Protein AF-A0A2E3DBE5-F1 (afdb_monomer)

Solvent-accessible surface area (backbone atoms only — not comparable to full-atom values): 16840 Å² total; per-residue (Å²): 130,87,71,52,64,69,56,32,50,53,50,18,53,52,28,46,76,71,66,37,55,71,60,15,47,50,33,26,50,57,43,37,74,79,37,76,68,40,34,66,42,27,33,54,44,15,54,52,28,42,75,71,73,37,41,80,76,12,49,66,29,19,51,45,14,26,73,61,42,72,87,43,64,69,38,53,47,55,36,38,52,44,27,51,74,72,65,39,54,68,64,25,48,56,51,50,55,52,40,46,79,70,73,57,83,49,74,67,50,56,50,51,48,56,52,48,51,54,50,53,49,49,42,57,68,40,72,81,52,72,64,61,55,49,50,37,51,51,28,47,76,70,68,37,46,72,59,20,39,55,48,17,51,50,37,36,70,68,16,68,63,42,37,62,24,25,38,51,31,13,53,42,29,44,77,72,67,41,47,71,62,12,36,56,27,14,52,51,12,26,74,60,33,82,80,40,31,65,33,23,29,52,33,13,52,38,26,48,80,70,69,39,33,74,61,13,37,57,28,14,54,49,11,33,69,68,34,75,79,36,29,68,29,24,30,52,34,12,54,30,28,44,78,69,68,38,51,74,62,13,50,53,22,21,51,48,12,33,70,63,33,79,77,42,29,66,31,31,31,55,47,13,51,54,29,43,77,69,66,41,46,72,59,11,44,57,25,19,53,50,16,31,73,65,35,80,81,42,30,70,41,29,34,51,40,10,53,49,27,41,78,72,66,41,50,73,60,12,54,50,28,32,32,39,28,73,62,68,31,45,80,38,96,89,81,43,84,44,121

Mean predicted aligned error: 9.86 Å

pLDDT: mean 93.41, std 9.11, range [42.94, 98.88]

Secondary structure (DSSP, 8-state):
-PPPHHHHHHHHHHHHHTT-HHHHHHHHHHHHHH-TT-HHHHHHHHHHHHHTT-HHHHHHHHHHHHHH-TT-HHHHHHHHHHHHHTT-HHHHHHHHHHHHHTT---HHHHHHHHHHHHHHHHHHH----HHHHHHHHHHHHTT-HHHHHHHHHHHHHH-TT-HHHHHHHHHHHHHTT-HHHHHHHHHHHHHH-TT-HHHHHHHHHHHHTTT-HHHHHHHHHHHHHH-TT-HHHHHHHHHHHHHTT-HHHHHHHHHHHHHH-TT-HHHHHHHHHHHHHTT-HHHHHHHHHHHHHH-TT-HHHHHHHHHHHHHTT-HHHHHHHHHHHTTSSEEETTTEEE-

Foldseek 3Di:
DDDDLVRLLVVLVVCVVVVVLVSNLVSLVVSCVVPVLDQSSLQSNLLSCVVVVNLVVSQVSLVSNCVSPVPDLVSLLSNLVSCVVVVVLVVSVVSLVVCVVVVNDDPSSVVSVVVSVVVVVCQQPDDDDPVLLVVLVVCVVVVVLVVNLVSLVVCCVSHVLDLRSLQSNLVSCVVVVVLVSSLVSLVSSCVSPVLDLSSLQSNLVSCVVVVNLVSSLVSLVSSCVSPVLPLSSLLSNLVSCVSVVVNVSSLVSLVSSCVSPVLPLSSLQSNLVSCVVVVVLVSSLVSLVSSCVSPVQQLSSLQSNLVSCVVVVVNVSSVVSNCSSVVVWDQDPVPGIDD

Sequence (339 aa):
MELTIAQALHQGVAAHKEGKIQEAEHLYREILKSQPLHPDANHNLGVLAVAVNKVEAALPLLKTALKANPETEQFWVSYIDALIKEKQFEEAKQLLDQAKTKNLEGEKLNALESQLDSRIQTISSANPSQEQLNSLLEHYQSGRYDDAEKLAISLTHEFPQHQFGWKALGVVLGQTGRKSEALEANQKAVALSDGDAEAHNNLGFALQELGRFDEAEASLRNAVRLKPGYAEAHNNLGNALKELSRFDEAEASYEQAFAVKPDFAEARYNLGIMLGELSRFDEAEASLRHAIALKPGYAEAHSNLGAILLEKGQHREGLAEIQIGDGIISFDLKTGLST

Radius of gyration: 32.39 Å; Cα contacts (8 Å, |Δi|>4): 474; chains: 1; bounding box: 76×37×93 Å

Structure (mmCIF, N/CA/C/O backbone):
data_AF-A0A2E3DBE5-F1
#
_entry.id   AF-A0A2E3DBE5-F1
#
loop_
_atom_site.group_PDB
_atom_site.id
_atom_site.type_symbol
_atom_site.label_atom_id
_atom_site.label_alt_id
_atom_site.label_comp_id
_atom_site.label_asym_id
_atom_site.label_entity_id
_atom_site.label_seq_id
_atom_site.pdbx_PDB_ins_code
_atom_site.Cartn_x
_atom_site.Cartn_y
_atom_site.Cartn_z
_atom_site.occupancy
_atom_site.B_iso_or_equiv
_atom_site.auth_seq_id
_atom_site.auth_comp_id
_atom_site.auth_asym_id
_atom_site.auth_atom_id
_atom_site.pdbx_PDB_model_num
ATOM 1 N N . MET A 1 1 ? -34.875 -20.400 53.796 1.00 51.44 1 MET A N 1
ATOM 2 C CA . MET A 1 1 ? -35.854 -19.596 53.039 1.00 51.44 1 MET A CA 1
ATOM 3 C C . MET A 1 1 ? -35.125 -19.116 51.806 1.00 51.44 1 MET A C 1
ATOM 5 O O . MET A 1 1 ? -34.143 -18.406 51.971 1.00 51.44 1 MET A O 1
ATOM 9 N N . GLU A 1 2 ? -35.512 -19.582 50.621 1.00 70.25 2 GLU A N 1
ATOM 10 C CA . GLU A 1 2 ? -34.971 -19.027 49.378 1.00 70.25 2 GLU A CA 1
ATOM 11 C C . GLU A 1 2 ? -35.402 -17.561 49.286 1.00 70.25 2 GLU A C 1
ATOM 13 O O . GLU A 1 2 ? -36.580 -17.239 49.454 1.00 70.25 2 GLU A O 1
ATOM 18 N N . LEU A 1 3 ? -34.432 -16.664 49.112 1.00 76.94 3 LEU A N 1
ATOM 19 C CA . LEU A 1 3 ? -34.705 -15.255 48.861 1.00 76.94 3 LEU A CA 1
ATOM 20 C C . LEU A 1 3 ? -35.410 -15.137 47.510 1.00 76.94 3 LEU A C 1
ATOM 22 O O . LEU A 1 3 ? -34.993 -15.749 46.529 1.00 76.94 3 LEU A O 1
ATOM 26 N N . THR A 1 4 ? -36.457 -14.319 47.437 1.00 91.69 4 THR A N 1
ATOM 27 C CA . THR A 1 4 ? -37.021 -13.948 46.133 1.00 91.69 4 THR A CA 1
ATOM 28 C C . THR A 1 4 ? -35.991 -13.150 45.330 1.00 91.69 4 THR A C 1
ATOM 30 O O . THR A 1 4 ? -35.136 -12.476 45.905 1.00 91.69 4 THR A O 1
ATOM 33 N N . ILE A 1 5 ? -36.093 -13.159 43.999 1.00 91.38 5 ILE A N 1
ATOM 34 C CA . ILE A 1 5 ? -35.165 -12.427 43.117 1.00 91.38 5 ILE A CA 1
ATOM 35 C C . ILE A 1 5 ? -35.099 -10.935 43.474 1.00 91.38 5 ILE A C 1
ATOM 37 O O . ILE A 1 5 ? -34.013 -10.368 43.555 1.00 91.38 5 ILE A O 1
ATOM 41 N N . ALA A 1 6 ? -36.241 -10.311 43.778 1.00 91.00 6 ALA A N 1
ATOM 42 C CA . ALA A 1 6 ? -36.293 -8.911 44.199 1.00 91.00 6 ALA A CA 1
ATOM 43 C C . ALA A 1 6 ? -35.569 -8.665 45.538 1.00 91.00 6 ALA A C 1
ATOM 45 O O . ALA A 1 6 ? -34.861 -7.670 45.686 1.00 91.00 6 ALA A O 1
ATOM 46 N N . GLN A 1 7 ? -35.704 -9.581 46.506 1.00 92.44 7 GLN A N 1
ATOM 47 C CA . GLN A 1 7 ? -34.987 -9.496 47.783 1.00 92.44 7 GLN A CA 1
ATOM 48 C C . GLN A 1 7 ? -33.482 -9.706 47.599 1.00 92.44 7 GLN A C 1
ATOM 50 O O . GLN A 1 7 ? -32.699 -8.950 48.170 1.00 92.44 7 GLN A O 1
ATOM 55 N N . ALA A 1 8 ? -33.083 -10.686 46.783 1.00 93.56 8 ALA A N 1
ATOM 56 C CA . ALA A 1 8 ? -31.684 -10.940 46.455 1.00 93.56 8 ALA A CA 1
ATOM 57 C C . ALA A 1 8 ? -31.049 -9.732 45.750 1.00 93.56 8 ALA A C 1
ATOM 59 O O . ALA A 1 8 ? -29.938 -9.339 46.096 1.00 93.56 8 ALA A O 1
ATOM 60 N N . LEU A 1 9 ? -31.770 -9.087 44.824 1.00 94.50 9 LEU A N 1
ATOM 61 C CA . LEU A 1 9 ? -31.294 -7.888 44.133 1.00 94.50 9 LEU A CA 1
ATOM 62 C C . LEU A 1 9 ? -31.123 -6.719 45.105 1.00 94.50 9 LEU A C 1
ATOM 64 O O . LEU A 1 9 ? -30.079 -6.072 45.109 1.00 94.50 9 LEU A O 1
ATOM 68 N N . HIS A 1 10 ? -32.118 -6.472 45.960 1.00 95.81 10 HIS A N 1
ATOM 69 C CA . HIS A 1 10 ? -32.053 -5.412 46.964 1.00 95.81 10 HIS A CA 1
ATOM 70 C C . HIS A 1 10 ? -30.885 -5.621 47.943 1.00 95.81 10 HIS A C 1
ATOM 72 O O . HIS A 1 10 ? -30.138 -4.683 48.223 1.00 95.81 10 HIS A O 1
ATOM 78 N N . GLN A 1 11 ? -30.696 -6.849 48.436 1.00 95.31 11 GLN A N 1
ATOM 79 C CA . GLN A 1 11 ? -29.561 -7.200 49.295 1.00 95.31 11 GLN A CA 1
ATOM 80 C C . GLN A 1 11 ? -28.227 -7.070 48.557 1.00 95.31 11 GLN A C 1
ATOM 82 O O . GLN A 1 11 ? -27.285 -6.516 49.115 1.00 95.31 11 GLN A O 1
ATOM 87 N N . GLY A 1 12 ? -28.156 -7.497 47.293 1.00 95.31 12 GLY A N 1
ATOM 88 C CA . GLY A 1 12 ? -26.955 -7.368 46.469 1.00 95.31 12 GLY A CA 1
ATOM 89 C C . GLY A 1 12 ? -26.549 -5.909 46.281 1.00 95.31 12 GLY A C 1
ATOM 90 O O . GLY A 1 12 ? -25.382 -5.563 46.458 1.00 95.31 12 GLY A O 1
ATOM 91 N N . VAL A 1 13 ? -27.517 -5.028 46.009 1.00 94.75 13 VAL A N 1
ATOM 92 C CA . VAL A 1 13 ? -27.285 -3.580 45.887 1.00 94.75 13 VAL A CA 1
ATOM 93 C C . VAL A 1 13 ? -26.837 -2.970 47.216 1.00 94.75 13 VAL A C 1
ATOM 95 O O . VAL A 1 13 ? -25.938 -2.129 47.219 1.00 94.75 13 VAL A O 1
ATOM 98 N N . ALA A 1 14 ? -27.419 -3.387 48.345 1.00 95.56 14 ALA A N 1
ATOM 99 C CA . ALA A 1 14 ? -26.991 -2.935 49.670 1.00 95.56 14 ALA A CA 1
ATOM 100 C C . ALA A 1 14 ? -25.549 -3.374 49.979 1.00 95.56 14 ALA A C 1
ATOM 102 O O . ALA A 1 14 ? -24.707 -2.532 50.286 1.00 95.56 14 ALA A O 1
ATOM 103 N N . ALA A 1 15 ? -25.233 -4.658 49.785 1.00 94.94 15 ALA A N 1
ATOM 104 C CA . ALA A 1 15 ? -23.889 -5.203 49.951 1.00 94.94 15 ALA A CA 1
ATOM 105 C C . ALA A 1 15 ? -22.866 -4.494 49.045 1.00 94.94 15 ALA A C 1
ATOM 107 O O . ALA A 1 15 ? -21.768 -4.161 49.488 1.00 94.94 15 ALA A O 1
ATOM 108 N N . HIS A 1 16 ? -23.242 -4.186 47.799 1.00 93.00 16 HIS A N 1
ATOM 109 C CA . HIS A 1 16 ? -22.394 -3.448 46.862 1.00 93.00 16 HIS A CA 1
ATOM 110 C C . HIS A 1 16 ? -22.088 -2.033 47.378 1.00 93.00 16 HIS A C 1
ATOM 112 O O . HIS A 1 16 ? -20.927 -1.630 47.402 1.00 93.00 16 HIS A O 1
ATOM 118 N N . LYS A 1 17 ? -23.101 -1.301 47.861 1.00 91.94 17 LYS A N 1
ATOM 119 C CA . LYS A 1 17 ? -22.922 0.040 48.451 1.00 91.94 17 LYS A CA 1
ATOM 120 C C . LYS A 1 17 ? -22.070 0.024 49.721 1.00 91.94 17 LYS A C 1
ATOM 122 O O . LYS A 1 17 ? -21.346 0.979 49.975 1.00 91.94 17 LYS A O 1
ATOM 127 N N . GLU A 1 18 ? -22.139 -1.053 50.497 1.00 94.81 18 GLU A N 1
ATOM 128 C CA . GLU A 1 18 ? -21.336 -1.261 51.709 1.00 94.81 18 GLU A CA 1
ATOM 129 C C . GLU A 1 18 ? -19.899 -1.736 51.416 1.00 94.81 18 GLU A C 1
ATOM 131 O O . GLU A 1 18 ? -19.122 -1.951 52.344 1.00 94.81 18 GLU A O 1
ATOM 136 N N . GLY A 1 19 ? -19.527 -1.924 50.144 1.00 92.00 19 GLY A N 1
ATOM 137 C CA . GLY A 1 19 ? -18.204 -2.420 49.754 1.00 92.00 19 GLY A CA 1
ATOM 138 C C . GLY A 1 19 ? -18.003 -3.920 49.998 1.00 92.00 19 GLY A C 1
ATOM 139 O O . GLY A 1 19 ? -16.885 -4.424 49.889 1.00 92.00 19 GLY A O 1
ATOM 140 N N . LYS A 1 20 ? -19.072 -4.669 50.292 1.00 95.62 20 LYS A N 1
ATOM 141 C CA . LYS A 1 20 ? -19.051 -6.127 50.469 1.00 95.62 20 LYS A CA 1
ATOM 142 C C . LYS A 1 20 ? -19.098 -6.822 49.109 1.00 95.62 20 LYS A C 1
ATOM 144 O O . LYS A 1 20 ? -20.076 -7.468 48.737 1.00 95.62 20 LYS A O 1
ATOM 149 N N . ILE A 1 21 ? -18.013 -6.667 48.353 1.00 93.62 21 ILE A N 1
ATOM 150 C CA . ILE A 1 21 ? -17.910 -7.076 46.945 1.00 93.62 21 ILE A CA 1
ATOM 151 C C . ILE A 1 21 ? -18.240 -8.562 46.740 1.00 93.62 21 ILE A C 1
ATOM 153 O O . ILE A 1 21 ? -19.007 -8.899 45.844 1.00 93.62 21 ILE A O 1
ATOM 157 N N . GLN A 1 22 ? -17.715 -9.446 47.593 1.00 94.75 22 GLN A N 1
ATOM 158 C CA . GLN A 1 22 ? -17.929 -10.895 47.479 1.00 94.75 22 GLN A CA 1
ATOM 159 C C . GLN A 1 22 ? -19.391 -11.296 47.726 1.00 94.75 22 GLN A C 1
ATOM 161 O O . GLN A 1 22 ? -19.925 -12.160 47.032 1.00 94.75 22 GLN A O 1
ATOM 166 N N . GLU A 1 23 ? -20.046 -10.655 48.695 1.00 95.69 23 GLU A N 1
ATOM 167 C CA . GLU A 1 23 ? -21.455 -10.899 49.014 1.00 95.69 23 GLU A CA 1
ATOM 168 C C . GLU A 1 23 ? -22.361 -10.407 47.879 1.00 95.69 23 GLU A C 1
ATOM 170 O O . GLU A 1 23 ? -23.227 -11.145 47.409 1.00 95.69 23 GLU A O 1
ATOM 175 N N . ALA A 1 24 ? -22.108 -9.195 47.377 1.00 96.62 24 ALA A N 1
ATOM 176 C CA . ALA A 1 24 ? -22.831 -8.637 46.240 1.00 96.62 24 ALA A CA 1
ATOM 177 C C . ALA A 1 24 ? -22.669 -9.498 44.977 1.00 96.62 24 ALA A C 1
ATOM 179 O O . ALA A 1 24 ? -23.659 -9.830 44.325 1.00 96.62 24 ALA A O 1
ATOM 180 N N . GLU A 1 25 ? -21.437 -9.911 44.657 1.00 96.06 25 GLU A N 1
ATOM 181 C CA . GLU A 1 25 ? -21.149 -10.799 43.529 1.00 96.06 25 GLU A CA 1
ATOM 182 C C . GLU A 1 25 ? -21.928 -12.114 43.636 1.00 96.06 25 GLU A C 1
ATOM 184 O O . GLU A 1 25 ? -22.555 -12.536 42.661 1.00 96.06 25 GLU A O 1
ATOM 189 N N . HIS A 1 26 ? -21.916 -12.750 44.812 1.00 96.50 26 HIS A N 1
ATOM 190 C CA . HIS A 1 26 ? -22.646 -13.993 45.040 1.00 96.50 26 HIS A CA 1
ATOM 191 C C . HIS A 1 26 ? -24.147 -13.813 44.784 1.00 96.50 26 HIS A C 1
ATOM 193 O O . HIS A 1 26 ? -24.728 -14.571 44.008 1.00 96.50 26 HIS A O 1
ATOM 199 N N . LEU A 1 27 ? -24.753 -12.768 45.353 1.00 96.94 27 LEU A N 1
ATOM 200 C CA . LEU A 1 27 ? -26.181 -12.483 45.195 1.00 96.94 27 LEU A CA 1
ATOM 201 C C . LEU A 1 27 ? -26.566 -12.224 43.733 1.00 96.94 27 LEU A C 1
ATOM 203 O O . LEU A 1 27 ? -27.554 -12.782 43.253 1.00 96.94 27 LEU A O 1
ATOM 207 N N . TYR A 1 28 ? -25.773 -11.448 42.986 1.00 97.38 28 TYR A N 1
ATOM 208 C CA . TYR A 1 28 ? -26.035 -11.237 41.560 1.00 97.38 28 TYR A CA 1
ATOM 209 C C . TYR A 1 28 ? -25.896 -12.530 40.754 1.00 97.38 28 TYR A C 1
ATOM 211 O O . TYR A 1 28 ? -26.728 -12.801 39.890 1.00 97.38 28 TYR A O 1
ATOM 219 N N . ARG A 1 29 ? -24.897 -13.370 41.048 1.00 96.44 29 ARG A N 1
ATOM 220 C CA . ARG A 1 29 ? -24.733 -14.665 40.370 1.00 96.44 29 ARG A CA 1
ATOM 221 C C . ARG A 1 29 ? -25.890 -15.622 40.649 1.00 96.44 29 ARG A C 1
ATOM 223 O O . ARG A 1 29 ? -26.313 -16.304 39.721 1.00 96.44 29 ARG A O 1
ATOM 230 N N . GLU A 1 30 ? -26.427 -15.660 41.867 1.00 96.00 30 GLU A N 1
ATOM 231 C CA . GLU A 1 30 ? -27.614 -16.473 42.181 1.00 96.00 30 GLU A CA 1
ATOM 232 C C . GLU A 1 30 ? -28.849 -16.015 41.391 1.00 96.00 30 GLU A C 1
ATOM 234 O O . GLU A 1 30 ? -29.574 -16.845 40.836 1.00 96.00 30 GLU A O 1
ATOM 239 N N . ILE A 1 31 ? -29.047 -14.699 41.239 1.00 96.31 31 ILE A N 1
ATOM 240 C CA . ILE A 1 31 ? -30.105 -14.164 40.368 1.00 96.31 31 ILE A CA 1
ATOM 241 C C . ILE A 1 31 ? -29.893 -14.634 38.927 1.00 96.31 31 ILE A C 1
ATOM 243 O O . ILE A 1 31 ? -30.824 -15.148 38.311 1.00 96.31 31 ILE A O 1
ATOM 247 N N . LEU A 1 32 ? -28.670 -14.514 38.402 1.00 96.44 32 LEU A N 1
ATOM 248 C CA . LEU A 1 32 ? -28.353 -14.876 37.017 1.00 96.44 32 LEU A CA 1
ATOM 249 C C . LEU A 1 32 ? -28.428 -16.383 36.739 1.00 96.44 32 LEU A C 1
ATOM 251 O O . LEU A 1 32 ? -28.686 -16.766 35.601 1.00 96.44 32 LEU A O 1
ATOM 255 N N . LYS A 1 33 ? -28.277 -17.248 37.752 1.00 95.88 33 LYS A N 1
ATOM 256 C CA . LYS A 1 33 ? -28.566 -18.688 37.611 1.00 95.88 33 LYS A CA 1
ATOM 257 C C . LYS A 1 33 ? -30.039 -18.946 37.298 1.00 95.88 33 LYS A C 1
ATOM 259 O O . LYS A 1 33 ? -30.346 -19.841 36.519 1.00 95.88 33 LYS A O 1
ATOM 264 N N . SER A 1 34 ? -30.935 -18.166 37.902 1.00 94.12 34 SER A N 1
ATOM 265 C CA . SER A 1 34 ? -32.386 -18.309 37.720 1.00 94.12 34 SER A CA 1
ATOM 266 C C . SER A 1 34 ? -32.899 -17.518 36.514 1.00 94.12 34 SER A C 1
ATOM 268 O O . SER A 1 34 ? -33.798 -17.964 35.807 1.00 94.12 34 SER A O 1
ATOM 270 N N . GLN A 1 35 ? -32.330 -16.336 36.272 1.00 95.94 35 GLN A N 1
ATOM 271 C CA . GLN A 1 35 ? -32.695 -15.421 35.194 1.00 95.94 35 GLN A CA 1
ATOM 272 C C . GLN A 1 35 ? -31.433 -14.869 34.510 1.00 95.94 35 GLN A C 1
ATOM 274 O O . GLN A 1 35 ? -30.992 -13.761 34.824 1.00 95.94 35 GLN A O 1
ATOM 279 N N . PRO A 1 36 ? -30.859 -15.599 33.536 1.00 96.69 36 PRO A N 1
ATOM 280 C CA . PRO A 1 36 ? -29.608 -15.204 32.880 1.00 96.69 36 PRO A CA 1
ATOM 281 C C . PRO A 1 36 ? -29.652 -13.837 32.183 1.00 96.69 36 PRO A C 1
ATOM 283 O O . PRO A 1 36 ? -28.627 -13.173 32.059 1.00 96.69 36 PRO A O 1
ATOM 286 N N . LEU A 1 37 ? -30.836 -13.397 31.745 1.00 96.62 37 LEU A N 1
ATOM 287 C CA . LEU A 1 37 ? -31.050 -12.116 31.061 1.00 96.62 37 LEU A CA 1
ATOM 288 C C . LEU A 1 37 ? -31.532 -10.998 32.000 1.00 96.62 37 LEU A C 1
ATOM 290 O O . LEU A 1 37 ? -31.990 -9.965 31.520 1.00 96.62 37 LEU A O 1
ATOM 294 N N . HIS A 1 38 ? -31.464 -11.181 33.325 1.00 97.56 38 HIS A N 1
ATOM 295 C CA . HIS A 1 38 ? -31.927 -10.157 34.262 1.00 97.56 38 HIS A CA 1
ATOM 296 C C . HIS A 1 38 ? -31.105 -8.863 34.085 1.00 97.56 38 HIS A C 1
ATOM 298 O O . HIS A 1 38 ? -29.887 -8.900 34.294 1.00 97.56 38 HIS A O 1
ATOM 304 N N . PRO A 1 39 ? -31.733 -7.717 33.751 1.00 97.06 39 PRO A N 1
ATOM 305 C CA . PRO A 1 39 ? -31.021 -6.490 33.390 1.00 97.06 39 PRO A CA 1
ATOM 306 C C . PRO A 1 39 ? -30.142 -5.966 34.532 1.00 97.06 39 PRO A C 1
ATOM 308 O O . PRO A 1 39 ? -28.929 -5.849 34.372 1.00 97.06 39 PRO A O 1
ATOM 311 N N . ASP A 1 40 ? -30.722 -5.742 35.715 1.00 97.31 40 ASP A N 1
ATOM 312 C CA . ASP A 1 40 ? -29.994 -5.125 36.835 1.00 97.31 40 ASP A CA 1
ATOM 313 C C . ASP A 1 40 ? -28.898 -6.021 37.418 1.00 97.31 40 ASP A C 1
ATOM 315 O O . ASP A 1 40 ? -27.828 -5.533 37.768 1.00 97.31 40 ASP A O 1
ATOM 319 N N . ALA A 1 41 ? -29.127 -7.335 37.514 1.00 97.19 41 ALA A N 1
ATOM 320 C CA . ALA A 1 41 ? -28.114 -8.265 38.006 1.00 97.19 41 ALA A CA 1
ATOM 321 C C . ALA A 1 41 ? -26.913 -8.350 37.050 1.00 97.19 41 ALA A C 1
ATOM 323 O O . ALA A 1 41 ? -25.774 -8.314 37.513 1.00 97.19 41 ALA A O 1
ATOM 324 N N . ASN A 1 42 ? -27.147 -8.388 35.730 1.00 98.38 42 ASN A N 1
ATOM 325 C CA . ASN A 1 42 ? -26.074 -8.318 34.733 1.00 98.38 42 ASN A CA 1
ATOM 326 C C . ASN A 1 42 ? -25.328 -6.979 34.814 1.00 98.38 42 ASN A C 1
ATOM 328 O O . ASN A 1 42 ? -24.098 -6.961 34.837 1.00 98.38 42 ASN A O 1
ATOM 332 N N . HIS A 1 43 ? -26.058 -5.865 34.908 1.00 98.25 43 HIS A N 1
ATOM 333 C CA . HIS A 1 43 ? -25.460 -4.538 35.005 1.00 98.25 43 HIS A CA 1
ATOM 334 C C . HIS A 1 43 ? -24.597 -4.400 36.263 1.00 98.25 43 HIS A C 1
ATOM 336 O O . HIS A 1 43 ? -23.418 -4.069 36.170 1.00 98.25 43 HIS A O 1
ATOM 342 N N . ASN A 1 44 ? -25.159 -4.701 37.435 1.00 97.69 44 ASN A N 1
ATOM 343 C CA . ASN A 1 44 ? -24.475 -4.541 38.714 1.00 97.69 44 ASN A CA 1
ATOM 344 C C . ASN A 1 44 ? -23.270 -5.477 38.845 1.00 97.69 44 ASN A C 1
ATOM 346 O O . ASN A 1 44 ? -22.236 -5.056 39.362 1.00 97.69 44 ASN A O 1
ATOM 350 N N . LEU A 1 45 ? -23.373 -6.718 38.350 1.00 97.62 45 LEU A N 1
ATOM 351 C CA . LEU A 1 45 ? -22.240 -7.642 38.312 1.00 97.62 45 LEU A CA 1
ATOM 352 C C . LEU A 1 45 ? -21.148 -7.154 37.350 1.00 97.62 45 LEU A C 1
ATOM 354 O O . LEU A 1 45 ? -19.969 -7.243 37.682 1.00 97.62 45 LEU A O 1
ATOM 358 N N . GLY A 1 46 ? -21.529 -6.597 36.196 1.00 97.44 46 GLY A N 1
ATOM 359 C CA . GLY A 1 46 ? -20.602 -5.973 35.254 1.00 97.44 46 GLY A CA 1
ATOM 360 C C . GLY A 1 46 ? -19.872 -4.774 35.864 1.00 97.44 46 GLY A C 1
ATOM 361 O O . GLY A 1 46 ? -18.647 -4.723 35.840 1.00 97.44 46 GLY A O 1
ATOM 362 N N . VAL A 1 47 ? -20.596 -3.844 36.493 1.00 96.69 47 VAL A N 1
ATOM 363 C CA . VAL A 1 47 ? -20.008 -2.685 37.193 1.00 96.69 47 VAL A CA 1
ATOM 364 C C . VAL A 1 47 ? -19.055 -3.132 38.306 1.00 96.69 47 VAL A C 1
ATOM 366 O O . VAL A 1 47 ? -17.957 -2.591 38.434 1.00 96.69 47 VAL A O 1
ATOM 369 N N . LEU A 1 48 ? -19.439 -4.151 39.076 1.00 95.75 48 LEU A N 1
ATOM 370 C CA . LEU A 1 48 ? -18.604 -4.717 40.133 1.00 95.75 48 LEU A CA 1
ATOM 371 C C . LEU A 1 48 ? -17.329 -5.364 39.567 1.00 95.75 48 LEU A C 1
ATOM 373 O O . LEU A 1 48 ? -16.249 -5.157 40.116 1.00 95.75 48 LEU A O 1
ATOM 377 N N . ALA A 1 49 ? -17.424 -6.075 38.438 1.00 95.88 49 ALA A N 1
ATOM 378 C CA . ALA A 1 49 ? -16.272 -6.631 37.730 1.00 95.88 49 ALA A CA 1
ATOM 379 C C . ALA A 1 49 ? -15.308 -5.536 37.233 1.00 95.88 49 ALA A C 1
ATOM 381 O O . ALA A 1 49 ? -14.096 -5.664 37.417 1.00 95.88 49 ALA A O 1
ATOM 382 N N . VAL A 1 50 ? -15.826 -4.422 36.697 1.00 94.88 50 VAL A N 1
ATOM 383 C CA . VAL A 1 50 ? -15.007 -3.249 36.337 1.00 94.88 50 VAL A CA 1
ATOM 384 C C . VAL A 1 50 ? -14.298 -2.671 37.566 1.00 94.88 50 VAL A C 1
ATOM 386 O O . VAL A 1 50 ? -13.108 -2.370 37.493 1.00 94.88 50 VAL A O 1
ATOM 389 N N . ALA A 1 51 ? -14.992 -2.547 38.703 1.00 92.19 51 ALA A N 1
ATOM 390 C CA . ALA A 1 51 ? -14.427 -1.994 39.938 1.00 92.19 51 ALA A CA 1
ATOM 391 C C . ALA A 1 51 ? -13.257 -2.826 40.498 1.00 92.19 51 ALA A C 1
ATOM 393 O O . ALA A 1 51 ? -12.352 -2.270 41.117 1.00 92.19 51 ALA A O 1
ATOM 394 N N . VAL A 1 52 ? -13.239 -4.140 40.245 1.00 92.88 52 VAL A N 1
ATOM 395 C CA . VAL A 1 52 ? -12.132 -5.042 40.619 1.00 92.88 52 VAL A CA 1
ATOM 396 C C . VAL A 1 52 ? -11.137 -5.294 39.478 1.00 92.88 52 VAL A C 1
ATOM 398 O O . VAL A 1 52 ? -10.400 -6.279 39.509 1.00 92.88 52 VAL A O 1
ATOM 401 N N . ASN A 1 53 ? -11.109 -4.414 38.471 1.00 91.94 53 ASN A N 1
ATOM 402 C CA . ASN A 1 53 ? -10.200 -4.460 37.323 1.00 91.94 53 ASN A CA 1
ATOM 403 C C . ASN A 1 53 ? -10.304 -5.740 36.465 1.00 91.94 53 ASN A C 1
ATOM 405 O O . ASN A 1 53 ? -9.326 -6.182 35.869 1.00 91.94 53 ASN A O 1
ATOM 409 N N . LYS A 1 54 ? -11.495 -6.346 36.396 1.00 94.50 54 LYS A N 1
ATOM 410 C CA . LYS A 1 54 ? -11.825 -7.471 35.502 1.00 94.50 54 LYS A CA 1
ATOM 411 C C . LYS A 1 54 ? -12.709 -6.978 34.353 1.00 94.50 54 LYS A C 1
ATOM 413 O O . LYS A 1 54 ? -13.858 -7.403 34.226 1.00 94.50 54 LYS A O 1
ATOM 418 N N . VAL A 1 55 ? -12.202 -6.026 33.569 1.00 94.00 55 VAL A N 1
ATOM 419 C CA . VAL A 1 55 ? -13.017 -5.286 32.592 1.00 94.00 55 VAL A CA 1
ATOM 420 C C . VAL A 1 55 ? -13.431 -6.175 31.410 1.00 94.00 55 VAL A C 1
ATOM 422 O O . VAL A 1 55 ? -14.618 -6.210 31.096 1.00 94.00 55 VAL A O 1
ATOM 425 N N . GLU A 1 56 ? -12.538 -7.005 30.864 1.00 92.94 56 GLU A N 1
ATOM 426 C CA . GLU A 1 56 ? -12.872 -8.015 29.840 1.00 92.94 56 GLU A CA 1
ATOM 427 C C . GLU A 1 56 ? -14.066 -8.912 30.237 1.00 92.94 56 GLU A C 1
ATOM 429 O O . GLU A 1 56 ? -15.012 -9.096 29.469 1.00 92.94 56 GLU A O 1
ATOM 434 N N . ALA A 1 57 ? -14.088 -9.405 31.481 1.00 94.06 57 ALA A N 1
ATOM 435 C CA . ALA A 1 57 ? -15.186 -10.230 31.995 1.00 94.06 57 ALA A CA 1
ATOM 436 C C . ALA A 1 57 ? -16.495 -9.442 32.209 1.00 94.06 57 ALA A C 1
ATOM 438 O O . ALA A 1 57 ? -17.574 -10.039 32.266 1.00 94.06 57 ALA A O 1
ATOM 439 N N . ALA A 1 58 ? -16.419 -8.115 32.336 1.00 96.94 58 ALA A N 1
ATOM 440 C CA . ALA A 1 58 ? -17.573 -7.241 32.517 1.00 96.94 58 ALA A CA 1
ATOM 441 C C . ALA A 1 58 ? -18.319 -6.961 31.206 1.00 96.94 58 ALA A C 1
ATOM 443 O O . ALA A 1 58 ? -19.546 -6.840 31.220 1.00 96.94 58 ALA A O 1
ATOM 444 N N . LEU A 1 59 ?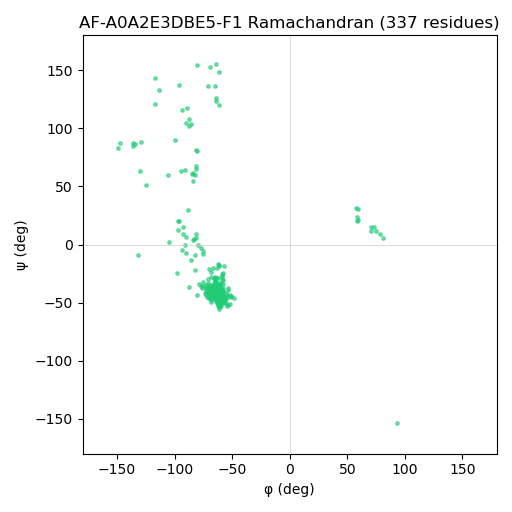 -17.607 -6.879 30.076 1.00 96.88 59 LEU A N 1
ATOM 445 C CA . LEU A 1 59 ? -18.176 -6.541 28.766 1.00 96.88 59 LEU A CA 1
ATOM 446 C C . LEU A 1 59 ? -19.399 -7.396 28.374 1.00 96.88 59 LEU A C 1
ATOM 448 O O . LEU A 1 59 ? -20.439 -6.810 28.057 1.00 96.88 59 LEU A O 1
ATOM 452 N N . PRO A 1 60 ? -19.369 -8.747 28.429 1.00 97.50 60 PRO A N 1
ATOM 453 C CA . PRO A 1 60 ? -20.536 -9.553 28.060 1.00 97.50 60 PRO A CA 1
ATOM 454 C C . PRO A 1 60 ? -21.732 -9.347 29.003 1.00 97.50 60 PRO A C 1
ATOM 456 O O . PRO A 1 60 ? -22.880 -9.397 28.552 1.00 97.50 60 PRO A O 1
ATOM 459 N N . LEU A 1 61 ? -21.489 -9.071 30.289 1.00 98.00 61 LEU A N 1
ATOM 460 C CA . LEU A 1 61 ? -22.540 -8.793 31.273 1.00 98.00 61 LEU A CA 1
ATOM 461 C C . LEU A 1 61 ? -23.218 -7.452 30.975 1.00 98.00 61 LEU A C 1
ATOM 463 O O . LEU A 1 61 ? -24.440 -7.381 30.856 1.00 98.00 61 LEU A O 1
ATOM 467 N N . LEU A 1 62 ? -22.425 -6.399 30.768 1.00 98.06 62 LEU A N 1
ATOM 468 C CA . LEU A 1 62 ? -22.922 -5.056 30.456 1.00 98.06 62 LEU A CA 1
ATOM 469 C C . LEU A 1 62 ? -23.674 -5.029 29.119 1.00 98.06 62 LEU A C 1
ATOM 471 O O . LEU A 1 62 ? -24.761 -4.456 29.035 1.00 98.06 62 LEU A O 1
ATOM 475 N N . LYS A 1 63 ? -23.167 -5.741 28.106 1.00 97.88 63 LYS A N 1
ATOM 476 C CA . LYS A 1 63 ? -23.851 -5.936 26.820 1.00 97.88 63 LYS A CA 1
ATOM 477 C C . LYS A 1 63 ? -25.199 -6.639 26.987 1.00 97.88 63 LYS A C 1
ATOM 479 O O . LYS A 1 63 ? -26.178 -6.250 26.351 1.00 97.88 63 LYS A O 1
ATOM 484 N N . THR A 1 64 ? -25.263 -7.667 27.835 1.00 97.94 64 THR A N 1
ATOM 485 C CA . THR A 1 64 ? -26.503 -8.408 28.120 1.00 97.94 64 THR A CA 1
ATOM 486 C C . THR A 1 64 ? -27.522 -7.525 28.835 1.00 97.94 64 THR A C 1
ATOM 488 O O . THR A 1 64 ? -28.681 -7.491 28.425 1.00 97.94 64 THR A O 1
ATOM 491 N N . ALA A 1 65 ? -27.091 -6.758 29.840 1.00 97.81 65 ALA A N 1
ATOM 492 C CA . ALA A 1 65 ? -27.949 -5.809 30.546 1.00 97.81 65 ALA A CA 1
ATOM 493 C C . ALA A 1 65 ? -28.542 -4.758 29.601 1.00 97.81 65 ALA A C 1
ATOM 495 O O . ALA A 1 65 ? -29.753 -4.534 29.607 1.00 97.81 65 ALA A O 1
ATOM 496 N N . LEU A 1 66 ? -27.700 -4.170 28.746 1.00 96.62 66 LEU A N 1
ATOM 497 C CA . LEU A 1 66 ? -28.129 -3.166 27.782 1.00 96.62 66 LEU A CA 1
ATOM 498 C C . LEU A 1 66 ? -29.141 -3.730 26.774 1.00 96.62 66 LEU A C 1
ATOM 500 O O . LEU A 1 66 ? -30.159 -3.098 26.504 1.00 96.62 66 LEU A O 1
ATOM 504 N N . LYS A 1 67 ? -28.898 -4.936 26.246 1.00 96.50 67 LYS A N 1
ATOM 505 C CA . LYS A 1 67 ? -29.847 -5.605 25.341 1.00 96.50 67 LYS A CA 1
ATOM 506 C C . LYS A 1 67 ? -31.184 -5.914 26.015 1.00 96.50 67 LYS A C 1
ATOM 508 O O . LYS A 1 67 ? -32.215 -5.841 25.354 1.00 96.50 67 LYS A O 1
ATOM 513 N N . ALA A 1 68 ? -31.165 -6.280 27.297 1.00 96.06 68 ALA A N 1
ATOM 514 C CA . ALA A 1 68 ? -32.370 -6.606 28.052 1.00 96.06 68 ALA A CA 1
ATOM 515 C C . ALA A 1 68 ? -33.228 -5.367 28.361 1.00 96.06 68 ALA A C 1
ATOM 517 O O . ALA A 1 68 ? -34.452 -5.478 28.399 1.00 96.06 68 ALA A O 1
ATOM 518 N N . ASN A 1 69 ? -32.611 -4.199 28.569 1.00 95.00 69 ASN A N 1
ATOM 519 C CA . ASN A 1 69 ? -33.331 -2.946 28.794 1.00 95.00 69 ASN A CA 1
ATOM 520 C C . ASN A 1 69 ? -32.569 -1.729 28.219 1.00 95.00 69 ASN A C 1
ATOM 522 O O . ASN A 1 69 ? -31.813 -1.073 28.942 1.00 95.00 69 ASN A O 1
ATOM 526 N N . PRO A 1 70 ? -32.780 -1.395 26.933 1.00 93.38 70 PRO A N 1
ATOM 527 C CA . PRO A 1 70 ? -32.058 -0.319 26.254 1.00 93.38 70 PRO A CA 1
ATOM 528 C C . PRO A 1 70 ? -32.528 1.089 26.641 1.00 93.38 70 PRO A C 1
ATOM 530 O O . PRO A 1 70 ? -31.889 2.062 26.251 1.00 93.38 70 PRO A O 1
ATOM 533 N N . GLU A 1 71 ? -33.618 1.216 27.397 1.00 90.81 71 GLU A N 1
ATOM 534 C CA . GLU A 1 71 ? -34.167 2.509 27.828 1.00 90.81 71 GLU A CA 1
ATOM 535 C C . GLU A 1 71 ? -33.447 3.060 29.073 1.00 90.81 71 GLU A C 1
ATOM 537 O O . GLU A 1 71 ? -33.650 4.204 29.472 1.00 90.81 71 GLU A O 1
ATOM 542 N N . THR A 1 72 ? -32.584 2.254 29.704 1.00 93.00 72 THR A N 1
ATOM 543 C CA . THR A 1 72 ? -31.836 2.661 30.900 1.00 93.00 72 THR A CA 1
ATOM 544 C C . THR A 1 72 ? -30.500 3.289 30.517 1.00 93.00 72 THR A C 1
ATOM 546 O O . THR A 1 72 ? -29.542 2.586 30.201 1.00 93.00 72 THR A O 1
ATOM 549 N N . GLU A 1 73 ? -30.401 4.617 30.610 1.00 92.31 73 GLU A N 1
ATOM 550 C CA . GLU A 1 73 ? -29.186 5.385 30.282 1.00 92.31 73 GLU A CA 1
ATOM 551 C C . GLU A 1 73 ? -27.927 4.852 30.989 1.00 92.31 73 GLU A C 1
ATOM 553 O O . GLU A 1 73 ? -26.876 4.675 30.373 1.00 92.31 73 GLU A O 1
ATOM 558 N N . GLN A 1 74 ? -28.035 4.515 32.278 1.00 94.38 74 GLN A N 1
ATOM 559 C CA . GLN A 1 74 ? -26.902 4.033 33.073 1.00 94.38 74 GLN A CA 1
ATOM 560 C C . GLN A 1 74 ? -26.273 2.751 32.492 1.00 94.38 74 GLN A C 1
ATOM 562 O O . GLN A 1 74 ? -25.081 2.517 32.691 1.00 94.38 74 GLN A O 1
ATOM 567 N N . PHE A 1 75 ? -27.030 1.938 31.742 1.00 96.44 75 PHE A N 1
ATOM 568 C CA . PHE A 1 75 ? -26.502 0.731 31.100 1.00 96.44 75 PHE A CA 1
ATOM 569 C C . PHE A 1 75 ? -25.603 1.073 29.912 1.00 96.44 75 PHE A C 1
ATOM 571 O O . PHE A 1 75 ? -24.545 0.460 29.765 1.00 96.44 75 PHE A O 1
ATOM 578 N N . TRP A 1 76 ? -25.973 2.091 29.128 1.00 96.38 76 TRP A N 1
ATOM 579 C CA . TRP A 1 76 ? -25.126 2.647 28.072 1.00 96.38 76 TRP A CA 1
ATOM 580 C C . TRP A 1 76 ? -23.836 3.209 28.658 1.00 96.38 76 TRP A C 1
ATOM 582 O O . TRP A 1 76 ? -22.754 2.806 28.243 1.00 96.38 76 TRP A O 1
ATOM 592 N N . VAL A 1 77 ? -23.952 4.063 29.683 1.00 96.19 77 VAL A N 1
ATOM 593 C CA . VAL A 1 77 ? -22.808 4.697 30.359 1.00 96.19 77 VAL A CA 1
ATOM 594 C C . VAL A 1 77 ? -21.802 3.652 30.838 1.00 96.19 77 VAL A C 1
ATOM 596 O O . VAL A 1 77 ? -20.619 3.749 30.527 1.00 96.19 77 VAL A O 1
ATOM 599 N N . SER A 1 78 ? -22.253 2.633 31.574 1.00 96.75 78 SER A N 1
ATOM 600 C CA . SER A 1 78 ? -21.342 1.622 32.117 1.00 96.75 78 SER A CA 1
ATOM 601 C C . SER A 1 78 ? -20.716 0.742 31.040 1.00 96.75 78 SER A C 1
ATOM 603 O O . SER A 1 78 ? -19.558 0.359 31.192 1.00 96.75 78 SER A O 1
ATOM 605 N N . TYR A 1 79 ? -21.439 0.426 29.960 1.00 97.62 79 TYR A N 1
ATOM 606 C CA . TYR A 1 79 ? -20.873 -0.369 28.872 1.00 97.62 79 TYR A CA 1
ATOM 607 C C . TYR A 1 79 ? -19.843 0.431 28.062 1.00 97.62 79 TYR A C 1
ATOM 609 O O . TYR A 1 79 ? -18.738 -0.059 27.844 1.00 97.62 79 TYR A O 1
ATOM 617 N N . ILE A 1 80 ? -20.153 1.681 27.703 1.00 96.31 80 ILE A N 1
ATOM 618 C CA . ILE A 1 80 ? -19.225 2.586 27.008 1.00 96.31 80 ILE A CA 1
ATOM 619 C C . ILE A 1 80 ? -17.964 2.825 27.854 1.00 96.31 80 ILE A C 1
ATOM 621 O O . ILE A 1 80 ? -16.855 2.694 27.340 1.00 96.31 80 ILE A O 1
ATOM 625 N N . ASP A 1 81 ? -18.100 3.106 29.156 1.00 95.69 81 ASP A N 1
ATOM 626 C CA . ASP A 1 81 ? -16.947 3.285 30.056 1.00 95.69 81 ASP A CA 1
ATOM 627 C C . ASP A 1 81 ? -16.053 2.032 30.109 1.00 95.69 81 ASP A C 1
ATOM 629 O O . ASP A 1 81 ? -14.825 2.134 30.059 1.00 95.69 81 ASP A O 1
ATOM 633 N N . ALA A 1 82 ? -16.651 0.836 30.148 1.00 96.31 82 ALA A N 1
ATOM 634 C CA . ALA A 1 82 ? -15.902 -0.419 30.112 1.00 96.31 82 ALA A CA 1
ATOM 635 C C . ALA A 1 82 ? -15.153 -0.616 28.779 1.00 96.31 82 ALA A C 1
ATOM 637 O O . ALA A 1 82 ? -13.976 -0.979 28.800 1.00 96.31 82 ALA A O 1
ATOM 638 N N . LEU A 1 83 ? -15.783 -0.311 27.638 1.00 95.62 83 LEU A N 1
ATOM 639 C CA . LEU A 1 83 ? -15.139 -0.360 26.317 1.00 95.62 83 LEU A CA 1
ATOM 640 C C . LEU A 1 83 ? -13.948 0.609 26.234 1.00 95.62 83 LEU A C 1
ATOM 642 O O . LEU A 1 83 ? -12.877 0.244 25.754 1.00 95.62 83 LEU A O 1
ATOM 646 N N . ILE A 1 84 ? -14.091 1.829 26.765 1.00 92.38 84 ILE A N 1
ATOM 647 C CA . ILE A 1 84 ? -13.008 2.825 26.808 1.00 92.38 84 ILE A CA 1
ATOM 648 C C . ILE A 1 84 ? -11.838 2.344 27.681 1.00 92.38 84 ILE A C 1
ATOM 650 O O . ILE A 1 84 ? -10.674 2.579 27.335 1.00 92.38 84 ILE A O 1
ATOM 654 N N . LYS A 1 85 ? -12.119 1.676 28.807 1.00 91.88 85 LYS A N 1
ATOM 655 C CA . LYS A 1 85 ? -11.093 1.089 29.690 1.00 91.88 85 LYS A CA 1
ATOM 656 C C . LYS A 1 85 ? -10.330 -0.055 29.021 1.00 91.88 85 LYS A C 1
ATOM 658 O O . LYS A 1 85 ? -9.113 -0.109 29.170 1.00 91.88 85 LYS A O 1
ATOM 663 N N . GLU A 1 86 ? -11.012 -0.877 28.227 1.00 92.25 86 GLU A N 1
ATOM 664 C CA . GLU A 1 86 ? -10.410 -1.928 27.384 1.00 92.25 86 GLU A CA 1
ATOM 665 C C . GLU A 1 86 ? -9.848 -1.399 26.053 1.00 92.25 86 GLU A C 1
ATOM 667 O O . GLU A 1 86 ? -9.440 -2.168 25.187 1.00 92.25 86 GLU A O 1
ATOM 672 N N . LYS A 1 87 ? -9.787 -0.070 25.874 1.00 89.25 87 LYS A N 1
ATOM 673 C CA . LYS A 1 87 ? -9.258 0.597 24.670 1.00 89.25 87 LYS A CA 1
ATOM 674 C C . LYS A 1 87 ? -9.996 0.230 23.371 1.00 89.25 87 LYS A C 1
ATOM 676 O O . LYS A 1 87 ? -9.470 0.438 22.281 1.00 89.25 87 LYS A O 1
ATOM 681 N N . GLN A 1 88 ? -11.233 -0.251 23.464 1.00 89.50 88 GLN A N 1
ATOM 682 C CA . GLN A 1 88 ? -12.104 -0.549 22.325 1.00 89.50 88 GLN A CA 1
ATOM 683 C C . GLN A 1 88 ? -12.831 0.725 21.857 1.00 89.50 88 GLN A C 1
ATOM 685 O O . GLN A 1 88 ? -14.054 0.835 21.933 1.00 89.50 88 GLN A O 1
ATOM 690 N N . PHE A 1 89 ? -12.064 1.729 21.415 1.00 89.12 89 PHE A N 1
ATOM 691 C CA . PHE A 1 89 ? -12.567 3.086 21.148 1.00 89.12 89 PHE A CA 1
ATOM 692 C C . PHE A 1 89 ? -13.579 3.162 19.997 1.00 89.12 89 PHE A C 1
ATOM 694 O O . PHE A 1 89 ? -14.554 3.901 20.103 1.00 89.12 89 PHE A O 1
ATOM 701 N N . GLU A 1 90 ? -13.393 2.381 18.931 1.00 85.06 90 GLU A N 1
ATOM 702 C CA . GLU A 1 90 ? -14.331 2.359 17.798 1.00 85.06 90 GLU A CA 1
ATOM 703 C C . GLU A 1 90 ? -15.687 1.753 18.184 1.00 85.06 90 GLU A C 1
ATOM 705 O O . GLU A 1 90 ? -16.733 2.321 17.871 1.00 85.06 90 GLU A O 1
ATOM 710 N N . GLU A 1 91 ? -15.695 0.641 18.931 1.00 91.00 91 GLU A N 1
ATOM 711 C CA . GLU A 1 91 ? -16.943 0.040 19.427 1.00 91.00 91 GLU A CA 1
ATOM 712 C C . GLU A 1 91 ? -17.632 0.975 20.433 1.00 91.00 91 GLU A C 1
ATOM 714 O O . GLU A 1 91 ? -18.850 1.156 20.375 1.00 91.00 91 GLU A O 1
ATOM 719 N N . ALA A 1 92 ? -16.859 1.644 21.300 1.00 94.19 92 ALA A N 1
ATOM 720 C 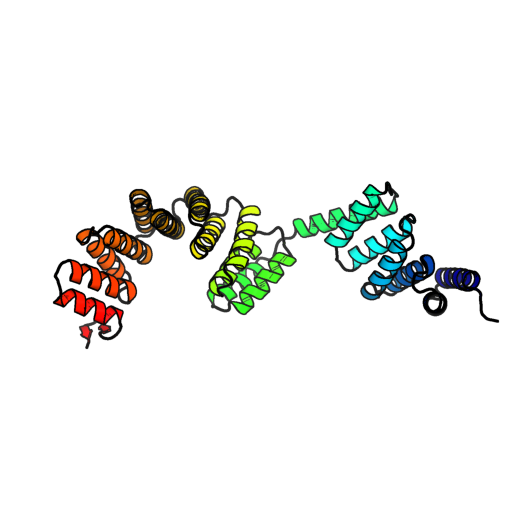CA . ALA A 1 92 ? -17.382 2.666 22.204 1.00 94.19 92 ALA A CA 1
ATOM 721 C C . ALA A 1 92 ? -18.046 3.824 21.441 1.00 94.19 92 ALA A C 1
ATOM 723 O O . ALA A 1 92 ? -19.132 4.256 21.827 1.00 94.19 92 ALA A O 1
ATOM 724 N N . LYS A 1 93 ? -17.435 4.290 20.342 1.00 91.38 93 LYS A N 1
ATOM 725 C CA . LYS A 1 93 ? -17.964 5.377 19.505 1.00 91.38 93 LYS A CA 1
ATOM 726 C C . LYS A 1 93 ? -19.279 4.991 18.839 1.00 91.38 93 LYS A C 1
ATOM 728 O O . LYS A 1 93 ? -20.265 5.708 18.971 1.00 91.38 93 LYS A O 1
ATOM 733 N N . GLN A 1 94 ? -19.323 3.816 18.213 1.00 91.81 94 GLN A N 1
ATOM 734 C CA . GLN A 1 94 ? -20.544 3.290 17.596 1.00 91.81 94 GLN A CA 1
ATOM 735 C C . GLN A 1 94 ? -21.690 3.163 18.604 1.00 91.81 94 GLN A C 1
ATOM 737 O O . GLN A 1 94 ? -22.847 3.437 18.281 1.00 91.81 94 GLN A O 1
ATOM 742 N N . LEU A 1 95 ? -21.381 2.727 19.826 1.00 94.38 95 LEU A N 1
ATOM 743 C CA . LEU A 1 95 ? -22.374 2.574 20.882 1.00 94.38 95 LEU A CA 1
ATOM 744 C C . LEU A 1 95 ? -22.880 3.933 21.392 1.00 94.38 95 LEU A C 1
ATOM 746 O O . LEU A 1 95 ? -24.063 4.073 21.702 1.00 94.38 95 LEU A O 1
ATOM 750 N N . LEU A 1 96 ? -22.011 4.941 21.438 1.00 92.88 96 LEU A N 1
ATOM 751 C CA . LEU A 1 96 ? -22.367 6.309 21.806 1.00 92.88 96 LEU A CA 1
ATOM 752 C C . LEU A 1 96 ? -23.272 6.958 20.747 1.00 92.88 96 LEU A C 1
ATOM 754 O O . LEU A 1 96 ? -24.304 7.534 21.094 1.00 92.88 96 LEU A O 1
ATOM 758 N N . ASP A 1 97 ? -22.965 6.769 19.462 1.00 91.06 97 ASP A N 1
ATOM 759 C CA . ASP A 1 97 ? -23.824 7.209 18.357 1.00 91.06 97 ASP A CA 1
ATOM 760 C C . ASP A 1 97 ? -25.214 6.556 18.439 1.00 91.06 97 ASP A C 1
ATOM 762 O O . ASP A 1 97 ? -26.238 7.227 18.300 1.00 91.06 97 ASP A O 1
ATOM 766 N N . GLN A 1 98 ? -25.278 5.258 18.759 1.00 93.06 98 GLN A N 1
ATOM 767 C CA . GLN A 1 98 ? -26.548 4.559 18.984 1.00 93.06 98 GLN A CA 1
ATOM 768 C C . GLN A 1 98 ? -27.340 5.141 20.163 1.00 93.06 98 GLN A C 1
ATOM 770 O O . GLN A 1 98 ? -28.551 5.336 20.032 1.00 93.06 98 GLN A O 1
ATOM 775 N N . ALA A 1 99 ? -26.688 5.455 21.288 1.00 91.38 99 ALA A N 1
ATOM 776 C CA . ALA A 1 99 ? -27.346 6.084 22.434 1.00 91.38 99 ALA A CA 1
ATOM 777 C C . ALA A 1 99 ? -27.991 7.428 22.044 1.00 91.38 99 ALA A C 1
ATOM 779 O O . ALA A 1 99 ? -29.147 7.688 22.388 1.00 91.38 99 ALA A O 1
ATOM 780 N N . LYS A 1 100 ? -27.296 8.235 21.232 1.00 88.12 100 LYS A N 1
ATOM 781 C CA . LYS A 1 100 ? -27.810 9.513 20.716 1.00 88.12 100 LYS A CA 1
ATOM 782 C C . LYS A 1 100 ? -29.015 9.353 19.802 1.00 88.12 100 LYS A C 1
ATOM 784 O O . LYS A 1 100 ? -29.974 10.104 19.932 1.00 88.12 100 LYS A O 1
ATOM 789 N N . THR A 1 101 ? -29.034 8.340 18.929 1.00 89.75 101 THR A N 1
ATOM 790 C CA . THR A 1 101 ? -30.224 8.079 18.089 1.00 89.75 101 THR A CA 1
ATOM 791 C C . THR A 1 101 ? -31.482 7.746 18.901 1.00 89.75 101 THR A C 1
ATOM 793 O O . THR A 1 101 ? -32.595 7.860 18.390 1.00 89.75 101 THR A O 1
ATOM 796 N N . LYS A 1 102 ? -31.319 7.358 20.173 1.00 88.00 102 LYS A N 1
ATOM 797 C CA . LYS A 1 102 ? -32.404 7.118 21.132 1.00 88.00 102 LYS A CA 1
ATOM 798 C C . LYS A 1 102 ? -32.749 8.344 21.988 1.00 88.00 102 LYS A C 1
ATOM 800 O O . LYS A 1 102 ? -33.539 8.210 22.916 1.00 88.00 102 LYS A O 1
ATOM 805 N N . ASN A 1 103 ? -32.196 9.519 21.677 1.00 85.25 103 ASN A N 1
ATOM 806 C CA . ASN A 1 103 ? -32.345 10.761 22.444 1.00 85.25 103 ASN A CA 1
ATOM 807 C C . ASN A 1 103 ? -31.882 10.640 23.912 1.00 85.25 103 ASN A C 1
ATOM 809 O O . ASN A 1 103 ? -32.440 11.286 24.799 1.00 85.25 103 ASN A O 1
ATOM 813 N N . LEU A 1 104 ? -30.881 9.795 24.185 1.00 83.50 104 LEU A N 1
ATOM 814 C CA . LEU A 1 104 ? -30.242 9.708 25.500 1.00 83.50 104 LEU A CA 1
ATOM 815 C C . LEU A 1 104 ? -29.101 10.735 25.567 1.00 83.50 104 LEU A C 1
ATOM 817 O O . LEU A 1 104 ? -28.029 10.503 25.015 1.00 83.50 104 LEU A O 1
ATOM 821 N N . GLU A 1 105 ? -29.332 11.867 26.237 1.00 74.56 105 GLU A N 1
ATOM 822 C CA . GLU A 1 105 ? -28.391 13.004 26.313 1.00 74.56 105 GLU A CA 1
ATOM 823 C C . GLU A 1 105 ? -28.064 13.399 27.767 1.00 74.56 105 GLU A C 1
ATOM 825 O O . GLU A 1 105 ? -28.198 14.552 28.177 1.00 74.56 105 GLU A O 1
ATOM 830 N N . GLY A 1 106 ? -27.664 12.430 28.592 1.00 85.50 106 GLY A N 1
ATOM 831 C CA . GLY A 1 106 ? -27.285 12.695 29.983 1.00 85.50 106 GLY A CA 1
ATOM 832 C C . GLY A 1 106 ? -25.857 13.230 30.146 1.00 85.50 106 GLY A C 1
ATOM 833 O O . GLY A 1 106 ? -24.961 12.942 29.350 1.00 85.50 106 GLY A O 1
ATOM 834 N N . GLU A 1 107 ? -25.607 13.970 31.235 1.00 89.62 107 GLU A N 1
ATOM 835 C CA . GLU A 1 107 ? -24.294 14.575 31.536 1.00 89.62 107 GLU A CA 1
ATOM 836 C C . GLU A 1 107 ? -23.140 13.559 31.512 1.00 89.62 107 GLU A C 1
ATOM 838 O O . GLU A 1 107 ? -22.043 13.867 31.044 1.00 89.62 107 GLU A O 1
ATOM 843 N N . LYS A 1 108 ? -23.381 12.328 31.983 1.00 90.94 108 LYS A N 1
ATOM 844 C CA . LYS A 1 108 ? -22.367 11.263 31.995 1.00 90.94 108 LYS A CA 1
ATOM 845 C C . LYS A 1 108 ? -22.022 10.770 30.591 1.00 90.94 108 LYS A C 1
ATOM 847 O O . LYS A 1 108 ? -20.853 10.500 30.333 1.00 90.94 108 LYS A O 1
ATOM 852 N N . LEU A 1 109 ? -23.009 10.650 29.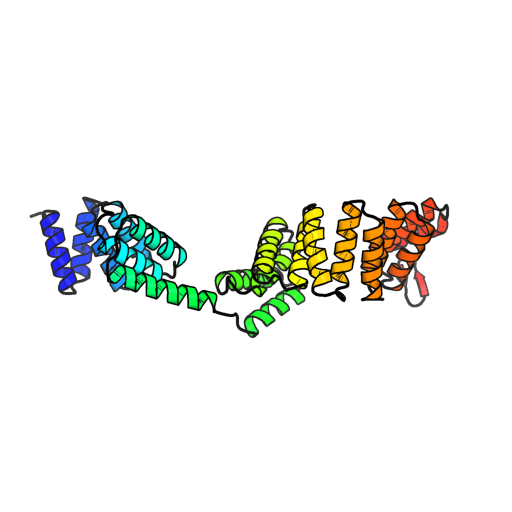699 1.00 90.81 109 LEU A N 1
ATOM 853 C CA . LEU A 1 109 ? -22.772 10.270 28.303 1.00 90.81 109 LEU A CA 1
ATOM 854 C C . LEU A 1 109 ? -21.969 11.354 27.579 1.00 90.81 109 LEU A C 1
ATOM 856 O O . LEU A 1 109 ? -20.982 11.031 26.926 1.00 90.81 109 LEU A O 1
ATOM 860 N N . ASN A 1 110 ? -22.307 12.628 27.791 1.00 90.62 110 ASN A N 1
ATOM 861 C CA . ASN A 1 110 ? -21.573 13.759 27.209 1.00 90.62 110 ASN A CA 1
ATOM 862 C C . ASN A 1 110 ? -20.118 13.835 27.719 1.00 90.62 110 ASN A C 1
ATOM 864 O O . ASN A 1 110 ? -19.195 14.158 26.966 1.00 90.62 110 ASN A O 1
ATOM 868 N N . ALA A 1 111 ? -19.884 13.504 28.995 1.00 92.25 111 ALA A N 1
ATOM 869 C CA . ALA A 1 111 ? -18.535 13.414 29.553 1.00 92.25 111 ALA A CA 1
ATOM 870 C C . ALA A 1 111 ? -17.730 12.256 28.936 1.00 92.25 111 ALA A C 1
ATOM 872 O O . ALA A 1 111 ? -16.557 12.438 28.603 1.00 92.25 111 ALA A O 1
ATOM 873 N N . LEU A 1 112 ? -18.358 11.087 28.748 1.00 92.19 112 LEU A N 1
ATOM 874 C CA . LEU A 1 112 ? -17.735 9.943 28.074 1.00 92.19 112 LEU A CA 1
ATOM 875 C C . LEU A 1 112 ? -17.425 10.246 26.608 1.00 92.19 112 LEU A C 1
ATOM 877 O O . LEU A 1 112 ? -16.365 9.853 26.135 1.00 92.19 112 LEU A O 1
ATOM 881 N N . GLU A 1 113 ? -18.297 10.979 25.917 1.00 91.75 113 GLU A N 1
ATOM 882 C CA . GLU A 1 113 ? -18.042 11.462 24.561 1.00 91.75 113 GLU A CA 1
ATOM 883 C C . GLU A 1 113 ? -16.805 12.358 24.518 1.00 91.75 113 GLU A C 1
ATOM 885 O O . GLU A 1 113 ? -15.861 12.063 23.794 1.00 91.75 113 GLU A O 1
ATOM 890 N N . SER A 1 114 ? -16.749 13.385 25.368 1.00 90.19 114 SER A N 1
ATOM 891 C CA . SER A 1 114 ? -15.595 14.294 25.432 1.00 90.19 114 SER A CA 1
ATOM 892 C C . SER A 1 114 ? -14.290 13.543 25.756 1.00 90.19 114 SER A C 1
ATOM 894 O O . SER A 1 114 ? -13.218 13.827 25.210 1.00 90.19 114 SER A O 1
ATOM 896 N N . GLN A 1 115 ? -14.363 12.541 26.640 1.00 91.38 115 GLN A N 1
ATOM 897 C CA . GLN A 1 115 ? -13.234 11.667 26.951 1.00 91.38 115 GLN A CA 1
ATOM 898 C C . GLN A 1 115 ? -12.832 10.801 25.750 1.00 91.38 115 GLN A C 1
ATOM 900 O O . GLN A 1 115 ? -11.641 10.611 25.502 1.00 91.38 115 GLN A O 1
ATOM 905 N N . LEU A 1 116 ? -13.799 10.251 25.023 1.00 89.38 116 LEU A N 1
ATOM 906 C CA . LEU A 1 116 ? -13.555 9.419 23.855 1.00 89.38 116 LEU A CA 1
ATOM 907 C C . LEU A 1 116 ? -12.945 10.244 22.718 1.00 89.38 116 LEU A C 1
ATOM 909 O O . LEU A 1 116 ? -11.917 9.843 22.178 1.00 89.38 116 LEU A O 1
ATOM 913 N N . ASP A 1 117 ? -13.497 11.422 22.433 1.00 87.00 117 ASP A N 1
ATOM 914 C CA . ASP A 1 117 ? -12.997 12.345 21.416 1.00 87.00 117 ASP A CA 1
ATOM 915 C C . ASP A 1 117 ? -11.567 12.788 21.711 1.00 87.00 117 ASP A C 1
ATOM 917 O O . ASP A 1 117 ? -10.708 12.707 20.837 1.00 87.00 117 ASP A O 1
ATOM 921 N N . SER A 1 118 ? -11.261 13.171 22.956 1.00 84.94 118 SER A N 1
AT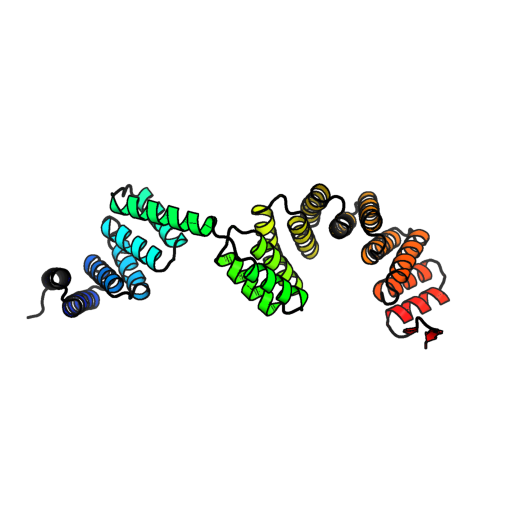OM 922 C CA . SER A 1 118 ? -9.889 13.541 23.333 1.00 84.94 118 SER A CA 1
ATOM 923 C C . SER A 1 118 ? -8.902 12.377 23.186 1.00 84.94 118 SER A C 1
ATOM 925 O O . SER A 1 118 ? -7.766 12.581 22.749 1.00 84.94 118 SER A O 1
ATOM 927 N N . ARG A 1 119 ? -9.315 11.137 23.486 1.00 84.25 119 ARG A N 1
ATOM 928 C CA . ARG A 1 119 ? -8.482 9.938 23.284 1.00 84.25 119 ARG A CA 1
ATOM 929 C C . ARG A 1 119 ? -8.285 9.611 21.810 1.00 84.25 119 ARG A C 1
ATOM 931 O O . ARG A 1 119 ? -7.150 9.380 21.403 1.00 84.25 119 ARG A O 1
ATOM 938 N N . ILE A 1 120 ? -9.353 9.631 21.017 1.00 79.31 120 ILE A N 1
ATOM 939 C CA . ILE A 1 120 ? -9.294 9.414 19.567 1.00 79.31 120 ILE A CA 1
ATOM 940 C C . ILE A 1 120 ? -8.430 10.492 18.915 1.00 79.31 120 ILE A C 1
ATOM 942 O O . ILE A 1 120 ? -7.598 10.171 18.070 1.00 79.31 120 ILE A O 1
ATOM 946 N N . GLN A 1 121 ? -8.559 11.750 19.338 1.00 78.00 121 GLN A N 1
ATOM 947 C CA . GLN A 1 121 ? -7.727 12.849 18.862 1.00 78.00 121 GLN A CA 1
ATOM 948 C C . GLN A 1 121 ? -6.260 12.643 19.245 1.00 78.00 121 GLN A C 1
ATOM 950 O O . GLN A 1 121 ? -5.389 12.805 18.396 1.00 78.00 121 GLN A O 1
ATOM 955 N N . THR A 1 122 ? -5.982 12.217 20.482 1.00 75.38 122 THR A N 1
ATOM 956 C CA . THR A 1 122 ? -4.615 11.914 20.934 1.00 75.38 122 THR A CA 1
ATOM 957 C C . THR A 1 122 ? -3.988 10.808 20.085 1.00 75.38 122 THR A C 1
ATOM 959 O O . THR A 1 122 ? -2.881 10.991 19.591 1.00 75.38 122 THR A O 1
ATOM 962 N N . ILE A 1 123 ? -4.708 9.706 19.846 1.00 71.38 123 ILE A N 1
ATOM 963 C CA . ILE A 1 123 ? -4.258 8.592 18.990 1.00 71.38 123 ILE A CA 1
ATOM 964 C C . ILE A 1 123 ? -4.074 9.053 17.542 1.00 71.38 123 ILE A C 1
ATOM 966 O O . ILE A 1 123 ? -3.076 8.733 16.910 1.00 71.38 123 ILE A O 1
ATOM 970 N N . SER A 1 124 ? -5.004 9.855 17.028 1.00 69.56 124 SER A N 1
ATOM 971 C CA . SER A 1 124 ? -4.931 10.391 15.664 1.00 69.56 124 SER A CA 1
ATOM 972 C C . SER A 1 124 ? -3.759 11.358 15.480 1.00 69.56 124 SER A C 1
ATOM 974 O O . SER A 1 124 ? -3.236 11.471 14.379 1.00 69.56 124 SER A O 1
ATOM 976 N N . SER A 1 125 ? -3.344 12.048 16.548 1.00 70.00 125 SER A N 1
ATOM 977 C CA . SER A 1 125 ? -2.180 12.945 16.564 1.00 70.00 125 SER A CA 1
ATOM 978 C C . SER A 1 125 ? -0.868 12.260 16.956 1.00 70.00 125 SER A C 1
ATOM 980 O O . SER A 1 125 ? 0.188 12.894 16.918 1.00 70.00 125 SER A O 1
ATOM 982 N N . ALA A 1 126 ? -0.925 10.995 17.379 1.00 79.62 126 ALA A N 1
ATOM 983 C CA . ALA A 1 126 ? 0.252 10.252 17.782 1.00 79.62 126 ALA A CA 1
ATOM 984 C C . ALA A 1 126 ? 1.100 9.939 16.548 1.00 79.62 126 ALA A C 1
ATOM 986 O O . ALA A 1 126 ? 0.587 9.520 15.511 1.00 79.62 126 ALA A O 1
ATOM 987 N N . ASN A 1 127 ? 2.410 10.122 16.685 1.00 87.50 127 ASN A N 1
ATOM 988 C CA . ASN A 1 127 ? 3.373 9.797 15.647 1.00 87.50 127 ASN A CA 1
ATOM 989 C C . ASN A 1 127 ? 4.318 8.702 16.149 1.00 87.50 127 ASN A C 1
ATOM 991 O O . ASN A 1 127 ? 4.703 8.731 17.324 1.00 87.50 127 ASN A O 1
ATOM 995 N N . PRO A 1 128 ? 4.723 7.773 15.273 1.00 91.06 128 PRO A N 1
ATOM 996 C CA . PRO A 1 128 ? 5.752 6.801 15.595 1.00 91.06 128 PRO A CA 1
ATOM 997 C C . PRO A 1 128 ? 7.077 7.485 15.919 1.00 91.06 128 PRO A C 1
ATOM 999 O O . PRO A 1 128 ? 7.414 8.539 15.371 1.00 91.06 128 PRO A O 1
ATOM 1002 N N . SER A 1 129 ? 7.854 6.865 16.804 1.00 92.50 129 SER A N 1
ATOM 1003 C CA . SER A 1 129 ? 9.200 7.340 17.104 1.00 92.50 129 SER A CA 1
ATOM 1004 C C . SER A 1 129 ? 10.125 7.122 15.904 1.00 92.50 129 SER A C 1
ATOM 1006 O O . SER A 1 129 ? 9.958 6.184 15.122 1.00 92.50 129 SER A O 1
ATOM 1008 N N . GLN A 1 130 ? 11.163 7.953 15.782 1.00 92.19 130 GLN A N 1
ATOM 1009 C CA . GLN A 1 130 ? 12.163 7.783 14.724 1.00 92.19 130 GLN A CA 1
ATOM 1010 C C . GLN A 1 130 ? 12.850 6.409 14.791 1.00 92.19 130 GLN A C 1
ATOM 1012 O O . GLN A 1 130 ? 13.228 5.856 13.764 1.00 92.19 130 GLN A O 1
ATOM 1017 N N . GLU A 1 131 ? 12.986 5.838 15.987 1.00 94.00 131 GLU A N 1
ATOM 1018 C CA . GLU A 1 131 ? 13.547 4.503 16.192 1.00 94.00 131 GLU A CA 1
ATOM 1019 C C . GLU A 1 131 ? 12.653 3.408 15.595 1.00 94.00 131 GLU A C 1
ATOM 1021 O O . GLU A 1 131 ? 13.157 2.533 14.894 1.00 94.00 131 GLU A O 1
ATOM 1026 N N . GLN A 1 132 ? 11.329 3.492 15.784 1.00 93.06 132 GLN A N 1
ATOM 1027 C CA . GLN A 1 132 ? 10.381 2.557 15.166 1.00 93.06 132 GLN A CA 1
ATOM 1028 C C . GLN A 1 132 ? 10.441 2.637 13.634 1.00 93.06 132 GLN A C 1
ATOM 1030 O O . GLN A 1 132 ? 10.461 1.608 12.958 1.00 93.06 132 GLN A O 1
ATOM 1035 N N . LEU A 1 133 ? 10.519 3.855 13.086 1.00 95.25 133 LEU A N 1
ATOM 1036 C CA . LEU A 1 133 ? 10.642 4.076 11.642 1.00 95.25 133 LEU A CA 1
ATOM 1037 C C . LEU A 1 133 ? 11.951 3.498 11.087 1.00 95.25 133 LEU A C 1
ATOM 1039 O O . LEU A 1 133 ? 11.941 2.801 10.074 1.00 95.25 133 LEU A O 1
ATOM 1043 N N . ASN A 1 134 ? 13.072 3.755 11.763 1.00 95.81 134 ASN A N 1
ATOM 1044 C CA . ASN A 1 134 ? 14.388 3.278 11.343 1.00 95.81 134 ASN A CA 1
ATOM 1045 C C . ASN A 1 134 ? 14.493 1.750 11.416 1.00 95.81 134 ASN A C 1
ATOM 1047 O O . ASN A 1 134 ? 15.016 1.136 10.490 1.00 95.81 134 ASN A O 1
ATOM 1051 N N . SER A 1 135 ? 13.963 1.141 12.479 1.00 96.25 135 SER A N 1
ATOM 1052 C CA . SER A 1 135 ? 13.940 -0.315 12.639 1.00 96.25 135 SER A CA 1
ATOM 1053 C C . SER A 1 135 ? 13.169 -0.989 11.501 1.00 96.25 135 SER A C 1
ATOM 1055 O O . SER A 1 135 ? 13.662 -1.934 10.883 1.00 96.25 135 SER A O 1
ATOM 1057 N N . LEU A 1 136 ? 12.003 -0.444 11.132 1.00 96.38 136 LEU A N 1
ATOM 1058 C CA . LEU A 1 136 ? 11.219 -0.952 10.006 1.00 96.38 136 LEU A CA 1
ATOM 1059 C C . LEU A 1 136 ? 12.004 -0.916 8.690 1.00 96.38 136 LEU A C 1
ATOM 1061 O O . LEU A 1 136 ? 12.012 -1.901 7.949 1.00 96.38 136 LEU A O 1
ATOM 1065 N N . LEU A 1 137 ? 12.683 0.202 8.414 1.00 95.12 137 LEU A N 1
ATOM 1066 C CA . LEU A 1 137 ? 13.526 0.334 7.225 1.00 95.12 137 LEU A CA 1
ATOM 1067 C C . LEU A 1 137 ? 14.672 -0.671 7.232 1.00 95.12 137 LEU A C 1
ATOM 1069 O O . LEU A 1 137 ? 14.943 -1.275 6.200 1.00 95.12 137 LEU A O 1
ATOM 1073 N N . GLU A 1 138 ? 15.321 -0.880 8.375 1.00 97.00 138 GLU A N 1
ATOM 1074 C CA . GLU A 1 138 ? 16.431 -1.823 8.493 1.00 97.00 138 GLU A CA 1
ATOM 1075 C C . GLU A 1 138 ? 15.983 -3.266 8.221 1.00 97.00 138 GLU A C 1
ATOM 1077 O O . GLU A 1 138 ? 16.636 -3.981 7.454 1.00 97.00 138 GLU A O 1
ATOM 1082 N N . HIS A 1 139 ? 14.856 -3.692 8.805 1.00 96.25 139 HIS A N 1
ATOM 1083 C CA . HIS A 1 139 ? 14.279 -5.011 8.543 1.00 96.25 139 HIS A CA 1
ATOM 1084 C C . HIS A 1 139 ? 13.983 -5.196 7.052 1.00 96.25 139 HIS A C 1
ATOM 1086 O O . HIS A 1 139 ? 14.394 -6.201 6.469 1.00 96.25 139 HIS A O 1
ATOM 1092 N N . TYR A 1 140 ? 13.349 -4.203 6.422 1.00 94.25 140 TYR A N 1
ATOM 1093 C CA . TYR A 1 140 ? 13.044 -4.236 4.994 1.00 94.25 140 TYR A CA 1
ATOM 1094 C C . TYR A 1 140 ? 14.311 -4.296 4.124 1.00 94.25 140 TYR A C 1
ATOM 1096 O O . TYR A 1 140 ? 14.440 -5.176 3.275 1.00 94.25 140 TYR A O 1
ATOM 1104 N N . GLN A 1 141 ? 15.276 -3.404 4.363 1.00 94.50 141 GLN A N 1
ATOM 1105 C CA . GLN A 1 141 ? 16.529 -3.324 3.601 1.00 94.50 141 GLN A CA 1
ATOM 1106 C C . GLN A 1 141 ? 17.397 -4.577 3.752 1.00 94.50 141 GLN A C 1
ATOM 1108 O O . GLN A 1 141 ? 18.129 -4.936 2.834 1.00 94.50 141 GLN A O 1
ATOM 1113 N N . SER A 1 142 ? 17.296 -5.261 4.892 1.00 95.75 142 SER A N 1
ATOM 1114 C CA . SER A 1 142 ? 18.001 -6.519 5.153 1.00 95.75 142 SER A CA 1
ATOM 1115 C C . SER A 1 142 ? 17.269 -7.754 4.606 1.00 95.75 142 SER A C 1
ATOM 1117 O O . SER A 1 142 ? 17.698 -8.873 4.878 1.00 95.75 142 SER A O 1
ATOM 1119 N N . GLY A 1 143 ? 16.141 -7.582 3.905 1.00 94.50 143 GLY A N 1
ATOM 1120 C CA . GLY A 1 143 ? 15.318 -8.682 3.389 1.00 94.50 143 GLY A CA 1
ATOM 1121 C C . GLY A 1 143 ? 14.565 -9.472 4.465 1.00 94.50 143 GLY A C 1
ATOM 1122 O O . GLY A 1 143 ? 14.018 -10.535 4.179 1.00 94.50 143 GLY A O 1
ATOM 1123 N N . ARG A 1 144 ? 14.511 -8.977 5.710 1.00 96.56 144 ARG A N 1
ATOM 1124 C CA . ARG A 1 144 ? 13.751 -9.588 6.814 1.00 96.56 144 ARG A CA 1
ATOM 1125 C C . ARG A 1 144 ? 12.277 -9.186 6.711 1.00 96.56 144 ARG A C 1
ATOM 1127 O O . ARG A 1 144 ? 11.763 -8.457 7.561 1.00 96.56 144 ARG A O 1
ATOM 1134 N N . TYR A 1 145 ? 11.612 -9.631 5.646 1.00 95.19 145 TYR A N 1
ATOM 1135 C CA . TYR A 1 145 ? 10.246 -9.211 5.321 1.00 95.19 145 TYR A CA 1
ATOM 1136 C C . TYR A 1 145 ? 9.223 -9.593 6.396 1.00 95.19 145 TYR A C 1
ATOM 1138 O O . TYR A 1 145 ? 8.355 -8.782 6.690 1.00 95.19 145 TYR A O 1
ATOM 1146 N N . ASP A 1 146 ? 9.377 -10.741 7.062 1.00 94.94 146 ASP A N 1
ATOM 1147 C CA . ASP A 1 146 ? 8.479 -11.153 8.153 1.00 94.94 146 ASP A CA 1
ATOM 1148 C C . ASP A 1 146 ? 8.514 -10.187 9.349 1.00 94.94 146 ASP A C 1
ATOM 1150 O O . ASP A 1 146 ? 7.484 -9.882 9.953 1.00 94.94 146 ASP A O 1
ATOM 1154 N N . ASP A 1 147 ? 9.704 -9.701 9.714 1.00 95.88 147 ASP A N 1
ATOM 1155 C CA . ASP A 1 147 ? 9.861 -8.739 10.808 1.00 95.88 147 ASP A CA 1
ATOM 1156 C C . ASP A 1 147 ? 9.360 -7.354 10.391 1.00 95.88 147 ASP A C 1
ATOM 1158 O O . ASP A 1 147 ? 8.674 -6.679 11.163 1.00 95.88 147 ASP A O 1
ATOM 1162 N N . ALA A 1 148 ? 9.670 -6.951 9.154 1.00 97.62 148 ALA A N 1
ATOM 1163 C CA . ALA A 1 148 ? 9.191 -5.699 8.588 1.00 97.62 148 ALA A CA 1
ATOM 1164 C C . ALA A 1 148 ? 7.657 -5.674 8.531 1.00 97.62 148 ALA A C 1
ATOM 1166 O O . ALA A 1 148 ? 7.049 -4.673 8.900 1.00 97.62 148 ALA A O 1
ATOM 1167 N N . GLU A 1 149 ? 7.019 -6.779 8.140 1.00 97.00 149 GLU A N 1
ATOM 1168 C CA . GLU A 1 149 ? 5.562 -6.886 8.089 1.00 97.00 149 GLU A CA 1
ATOM 1169 C C . GLU A 1 149 ? 4.948 -6.718 9.480 1.00 97.00 149 GLU A C 1
ATOM 1171 O O . GLU A 1 149 ? 4.072 -5.875 9.669 1.00 97.00 149 GLU A O 1
ATOM 1176 N N . LYS A 1 150 ? 5.443 -7.464 10.477 1.00 96.56 150 LYS A N 1
ATOM 1177 C CA . LYS A 1 150 ? 4.945 -7.377 11.859 1.00 96.56 150 LYS A CA 1
ATOM 1178 C C . LYS A 1 150 ? 5.030 -5.954 12.399 1.00 96.56 150 LYS A C 1
ATOM 1180 O O . LYS A 1 150 ? 4.073 -5.466 13.001 1.00 96.56 150 LYS A O 1
ATOM 1185 N N . LEU A 1 151 ? 6.161 -5.286 12.177 1.00 96.44 151 LEU A N 1
ATOM 1186 C CA . LEU A 1 151 ? 6.358 -3.922 12.650 1.00 96.44 151 LEU A CA 1
ATOM 1187 C C . LEU A 1 151 ? 5.489 -2.924 11.874 1.00 96.44 151 LEU A C 1
ATOM 1189 O O . LEU A 1 151 ? 4.886 -2.049 12.492 1.00 96.44 151 LEU A O 1
ATOM 1193 N N . ALA A 1 152 ? 5.355 -3.075 10.554 1.00 97.19 152 ALA A N 1
ATOM 1194 C CA . ALA A 1 152 ? 4.469 -2.239 9.751 1.00 97.19 152 ALA A CA 1
ATOM 1195 C C . ALA A 1 152 ? 3.004 -2.379 10.199 1.00 97.19 152 ALA A C 1
ATOM 1197 O O . ALA A 1 152 ? 2.342 -1.365 10.410 1.00 97.19 152 ALA A O 1
ATOM 1198 N N . ILE A 1 153 ? 2.524 -3.604 10.448 1.00 96.12 153 ILE A N 1
ATOM 1199 C CA . ILE A 1 153 ? 1.184 -3.863 10.998 1.00 96.12 153 ILE A CA 1
ATOM 1200 C C . ILE A 1 153 ? 1.017 -3.166 12.355 1.00 96.12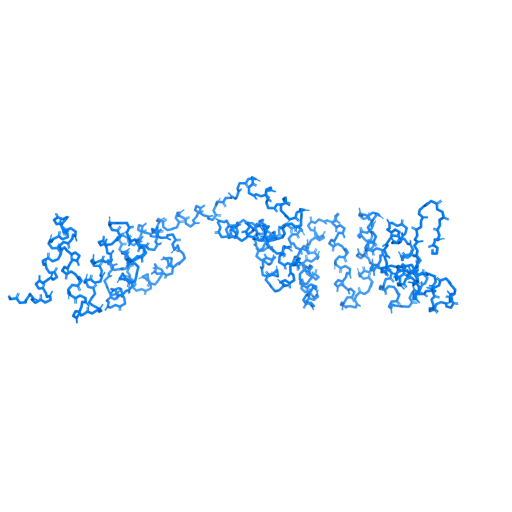 153 ILE A C 1
ATOM 1202 O O . ILE A 1 153 ? 0.052 -2.422 12.536 1.00 96.12 153 ILE A O 1
ATOM 1206 N N . SER A 1 154 ? 1.973 -3.326 13.280 1.00 94.19 154 SER A N 1
ATOM 1207 C CA . SER A 1 154 ? 1.939 -2.644 14.588 1.00 94.19 154 SER A CA 1
ATOM 1208 C C . SER A 1 154 ? 1.808 -1.131 14.422 1.00 94.19 154 SER A C 1
ATOM 1210 O O . SER A 1 154 ? 0.941 -0.510 15.032 1.00 94.19 154 SER A O 1
ATOM 1212 N N . LEU A 1 155 ? 2.595 -0.541 13.518 1.00 94.75 155 LEU A N 1
ATOM 1213 C CA . LEU A 1 155 ? 2.546 0.890 13.230 1.00 94.75 155 LEU A CA 1
ATOM 1214 C C . LEU A 1 155 ? 1.202 1.334 12.648 1.00 94.75 155 LEU A C 1
ATOM 1216 O O . LEU A 1 155 ? 0.717 2.397 13.021 1.00 94.75 155 LEU A O 1
ATOM 1220 N N . THR A 1 156 ? 0.580 0.542 11.771 1.00 93.88 156 THR A N 1
ATOM 1221 C CA . THR A 1 156 ? -0.752 0.874 11.233 1.00 93.88 156 THR A CA 1
ATOM 1222 C C . THR A 1 156 ? -1.858 0.800 12.287 1.00 93.88 156 THR A C 1
ATOM 1224 O O . THR A 1 156 ? -2.839 1.533 12.185 1.00 93.88 156 THR A O 1
ATOM 1227 N N . HIS A 1 157 ? -1.699 -0.035 13.319 1.00 89.62 157 HIS A N 1
ATOM 1228 C CA . HIS A 1 157 ? -2.634 -0.108 14.442 1.00 89.62 157 HIS A CA 1
ATOM 1229 C C . HIS A 1 157 ? -2.406 0.997 15.479 1.00 89.62 157 HIS A C 1
ATOM 1231 O O . HIS A 1 157 ? -3.370 1.589 15.960 1.00 89.62 157 HIS A O 1
ATOM 1237 N N . GLU A 1 158 ? -1.150 1.274 15.834 1.00 87.06 158 GLU A N 1
ATOM 1238 C CA . GLU A 1 158 ? -0.791 2.285 16.836 1.00 87.06 158 GLU A CA 1
ATOM 1239 C C . GLU A 1 158 ? -0.930 3.714 16.297 1.00 87.06 158 GLU A C 1
ATOM 1241 O O . GLU A 1 158 ? -1.349 4.613 17.026 1.00 87.06 158 GLU A O 1
ATOM 1246 N N . PHE A 1 159 ? -0.618 3.914 15.014 1.00 91.00 159 PHE A N 1
ATOM 1247 C CA . PHE A 1 159 ? -0.587 5.215 14.344 1.00 91.00 159 PHE A CA 1
ATOM 1248 C C . PHE A 1 159 ? -1.375 5.164 13.024 1.00 91.00 159 PHE A C 1
ATOM 1250 O O . PHE A 1 159 ? -0.811 5.363 11.944 1.00 91.00 159 PHE A O 1
ATOM 1257 N N . PRO A 1 160 ? -2.697 4.921 13.069 1.00 89.88 160 PRO A N 1
ATOM 1258 C CA . PRO A 1 160 ? -3.500 4.670 11.870 1.00 89.88 160 PRO A CA 1
ATOM 1259 C C . PRO A 1 160 ? -3.562 5.854 10.897 1.00 89.88 160 PRO A C 1
ATOM 1261 O O . PRO A 1 160 ? -3.859 5.650 9.720 1.00 89.88 160 PRO A O 1
ATOM 1264 N N . GLN A 1 161 ? -3.280 7.072 11.370 1.00 89.44 161 GLN A N 1
ATOM 1265 C CA . GLN A 1 161 ? -3.227 8.292 10.557 1.00 89.44 161 GLN A CA 1
ATOM 1266 C C . GLN A 1 161 ? -1.818 8.617 10.040 1.00 89.44 161 GLN A C 1
ATOM 1268 O O . GLN A 1 161 ? -1.649 9.546 9.255 1.00 89.44 161 GLN A O 1
ATOM 1273 N N . HIS A 1 162 ? -0.796 7.860 10.444 1.00 92.06 162 HIS A N 1
ATOM 1274 C CA . HIS A 1 162 ? 0.568 8.084 9.990 1.00 92.06 162 HIS A CA 1
ATOM 1275 C C . HIS A 1 162 ? 0.852 7.285 8.711 1.00 92.06 162 HIS A C 1
ATOM 1277 O O . HIS A 1 162 ? 0.861 6.053 8.705 1.00 92.06 162 HIS A O 1
ATOM 1283 N N . GLN A 1 163 ? 1.144 7.988 7.614 1.00 93.12 163 GLN A N 1
ATOM 1284 C CA . GLN A 1 163 ? 1.295 7.403 6.271 1.00 93.12 163 GLN A CA 1
ATOM 1285 C C . GLN A 1 163 ? 2.375 6.310 6.164 1.00 93.12 163 GLN A C 1
ATOM 1287 O O . GLN A 1 163 ? 2.272 5.407 5.336 1.00 93.12 163 GLN A O 1
ATOM 1292 N N . PHE A 1 164 ? 3.433 6.389 6.978 1.00 94.19 164 PHE A N 1
ATOM 1293 C CA . PHE A 1 164 ? 4.633 5.570 6.791 1.00 94.19 164 PHE A CA 1
ATOM 1294 C C . PHE A 1 164 ? 4.397 4.074 7.010 1.00 94.19 164 PHE A C 1
ATOM 1296 O O . PHE A 1 164 ? 4.888 3.271 6.221 1.00 94.19 164 PHE A O 1
ATOM 1303 N N . GLY A 1 165 ? 3.637 3.701 8.048 1.00 95.81 165 GLY A N 1
ATOM 1304 C CA . GLY A 1 165 ? 3.339 2.295 8.335 1.00 95.81 165 GLY A CA 1
ATOM 1305 C C . GLY A 1 165 ? 2.587 1.647 7.174 1.00 95.81 165 GLY A C 1
ATOM 1306 O O . GLY A 1 165 ? 2.971 0.581 6.709 1.00 95.81 165 GLY A O 1
ATOM 1307 N N . TRP A 1 166 ? 1.594 2.357 6.632 1.00 97.88 166 TRP A N 1
ATOM 1308 C CA . TRP A 1 166 ? 0.828 1.926 5.462 1.00 97.88 166 TRP A CA 1
ATOM 1309 C C . TRP A 1 166 ? 1.690 1.814 4.202 1.00 97.88 166 TRP A C 1
ATOM 1311 O O . TRP A 1 166 ? 1.599 0.816 3.491 1.00 97.88 166 TRP A O 1
ATOM 1321 N N . LYS A 1 167 ? 2.573 2.793 3.952 1.00 97.06 167 LYS A N 1
ATOM 1322 C CA . LYS A 1 167 ? 3.502 2.757 2.812 1.00 97.06 167 LYS A CA 1
ATOM 1323 C C . LYS A 1 167 ? 4.427 1.542 2.889 1.00 97.06 167 LYS A C 1
ATOM 1325 O O . LYS A 1 167 ? 4.551 0.804 1.918 1.00 97.06 167 LYS A O 1
ATOM 1330 N N . ALA A 1 168 ? 5.050 1.314 4.043 1.00 96.88 168 ALA A N 1
ATOM 1331 C CA . ALA A 1 168 ? 5.946 0.180 4.244 1.00 96.88 168 ALA A CA 1
ATOM 1332 C C . ALA A 1 168 ? 5.206 -1.162 4.157 1.00 96.88 168 ALA A C 1
ATOM 1334 O O . ALA A 1 168 ? 5.693 -2.079 3.499 1.00 96.88 168 ALA A O 1
ATOM 1335 N N . LEU A 1 169 ? 4.013 -1.260 4.754 1.00 98.00 169 LEU A N 1
ATOM 1336 C CA . LEU A 1 169 ? 3.175 -2.454 4.678 1.00 98.00 169 LEU A CA 1
ATOM 1337 C C . LEU A 1 169 ? 2.828 -2.797 3.223 1.00 98.00 169 LEU A C 1
ATOM 1339 O O . LEU A 1 169 ? 2.981 -3.945 2.817 1.00 98.00 169 LEU A O 1
ATOM 1343 N N . GLY A 1 170 ? 2.440 -1.799 2.421 1.00 97.50 170 GLY A N 1
ATOM 1344 C CA . GLY A 1 170 ? 2.140 -1.983 1.001 1.00 97.50 170 GLY A CA 1
ATOM 1345 C C . GLY A 1 170 ? 3.317 -2.548 0.207 1.00 97.50 170 GLY A C 1
ATOM 1346 O O . GLY A 1 170 ? 3.140 -3.456 -0.602 1.00 97.50 170 GLY A O 1
ATOM 1347 N N . VAL A 1 171 ? 4.532 -2.066 0.471 1.00 96.19 171 VAL A N 1
ATOM 1348 C CA . VAL A 1 171 ? 5.743 -2.581 -0.182 1.00 96.19 171 VAL A CA 1
ATOM 1349 C C . VAL A 1 171 ? 6.060 -4.008 0.274 1.00 96.19 171 VAL A C 1
ATOM 1351 O O . VAL A 1 171 ? 6.289 -4.875 -0.567 1.00 96.19 171 VAL A O 1
ATOM 1354 N N . VAL A 1 172 ? 6.041 -4.278 1.584 1.00 96.88 172 VAL A N 1
ATOM 1355 C CA . VAL A 1 172 ? 6.357 -5.605 2.144 1.00 96.88 172 VAL A CA 1
ATOM 1356 C C . VAL A 1 172 ? 5.380 -6.672 1.643 1.00 96.88 172 VAL A C 1
ATOM 1358 O O . VAL A 1 172 ? 5.815 -7.729 1.195 1.00 96.88 172 VAL A O 1
ATOM 1361 N N . LEU A 1 173 ? 4.076 -6.382 1.643 1.00 96.81 173 LEU A N 1
ATOM 1362 C CA . LEU A 1 173 ? 3.048 -7.293 1.128 1.00 96.81 173 LEU A CA 1
ATOM 1363 C C . LEU A 1 173 ? 3.215 -7.569 -0.371 1.00 96.81 173 LEU A C 1
ATOM 1365 O O . LEU A 1 173 ? 2.979 -8.687 -0.827 1.00 96.81 173 LEU A O 1
ATOM 1369 N N . GLY A 1 174 ? 3.651 -6.568 -1.142 1.00 93.88 174 GLY A N 1
ATOM 1370 C CA . GLY A 1 174 ? 3.988 -6.746 -2.553 1.00 93.88 174 GLY A CA 1
ATOM 1371 C C . GLY A 1 174 ? 5.143 -7.732 -2.743 1.00 93.88 174 GLY A C 1
ATOM 1372 O O . GLY A 1 174 ? 5.032 -8.654 -3.549 1.00 93.88 174 GLY A O 1
ATOM 1373 N N . GLN A 1 175 ? 6.208 -7.598 -1.945 1.00 92.31 175 GLN A N 1
ATOM 1374 C CA . GLN A 1 175 ? 7.367 -8.502 -1.980 1.00 92.31 175 GLN A CA 1
ATOM 1375 C C . GLN A 1 175 ? 7.021 -9.940 -1.567 1.00 92.31 175 GLN A C 1
ATOM 1377 O O . GLN A 1 175 ? 7.628 -10.886 -2.063 1.00 92.31 175 GLN A O 1
ATOM 1382 N N . THR A 1 176 ? 6.025 -10.131 -0.697 1.00 91.38 176 THR A N 1
ATOM 1383 C CA . THR A 1 176 ? 5.561 -11.465 -0.273 1.00 91.38 176 THR A CA 1
ATOM 1384 C C . THR A 1 176 ? 4.437 -12.032 -1.151 1.00 91.38 176 THR A C 1
ATOM 1386 O O . THR A 1 176 ? 3.889 -13.093 -0.851 1.00 91.38 176 THR A O 1
ATOM 1389 N N . GLY A 1 177 ? 4.093 -11.362 -2.259 1.00 92.31 177 GLY A N 1
ATOM 1390 C CA . GLY A 1 177 ? 3.104 -11.827 -3.239 1.00 92.31 177 GLY A CA 1
ATOM 1391 C C . GLY A 1 177 ? 1.640 -11.567 -2.865 1.00 92.31 177 GLY A C 1
ATOM 1392 O O . GLY A 1 177 ? 0.734 -11.965 -3.600 1.00 92.31 177 GLY A O 1
ATOM 1393 N N . ARG A 1 178 ? 1.370 -10.860 -1.762 1.00 96.00 178 ARG A N 1
ATOM 1394 C CA . ARG A 1 178 ? 0.022 -10.518 -1.271 1.00 96.00 178 ARG A CA 1
ATOM 1395 C C . ARG A 1 178 ? -0.510 -9.256 -1.955 1.00 96.00 178 ARG A C 1
ATOM 1397 O O . ARG A 1 178 ? -0.808 -8.247 -1.319 1.00 96.00 178 ARG A O 1
ATOM 1404 N N . LYS A 1 179 ? -0.635 -9.323 -3.285 1.00 94.06 179 LYS A N 1
ATOM 1405 C CA . LYS A 1 179 ? -0.911 -8.179 -4.176 1.00 94.06 179 LYS A CA 1
ATOM 1406 C C . LYS A 1 179 ? -2.162 -7.370 -3.807 1.00 94.06 179 LYS A C 1
ATOM 1408 O O . LYS A 1 179 ? -2.115 -6.144 -3.813 1.00 94.06 179 LYS A O 1
ATOM 1413 N N . SER A 1 180 ? -3.270 -8.030 -3.465 1.00 94.69 180 SER A N 1
ATOM 1414 C CA . SER A 1 180 ? -4.516 -7.334 -3.101 1.00 94.69 180 SER A CA 1
ATOM 1415 C C . SER A 1 180 ? -4.386 -6.548 -1.795 1.00 94.69 180 SER A C 1
ATOM 1417 O O . SER A 1 180 ? -4.841 -5.414 -1.709 1.00 94.69 180 SER A O 1
ATOM 1419 N N . GLU A 1 181 ? -3.714 -7.114 -0.794 1.00 95.88 181 GLU A N 1
ATOM 1420 C CA . GLU A 1 181 ? -3.505 -6.447 0.496 1.00 95.88 181 GLU A CA 1
ATOM 1421 C C . GLU A 1 181 ? -2.472 -5.317 0.368 1.00 95.88 181 GLU A C 1
ATOM 1423 O O . GLU A 1 181 ? -2.623 -4.250 0.963 1.00 95.88 181 GLU A O 1
ATOM 1428 N N . ALA A 1 182 ? -1.457 -5.512 -0.482 1.00 97.62 182 ALA A N 1
ATOM 1429 C CA . ALA A 1 182 ? -0.513 -4.465 -0.853 1.00 97.62 182 ALA A CA 1
ATOM 1430 C C . ALA A 1 182 ? -1.223 -3.257 -1.479 1.00 97.62 182 ALA A C 1
ATOM 1432 O O . ALA A 1 182 ? -0.919 -2.111 -1.142 1.00 97.62 182 ALA A O 1
ATOM 1433 N N . LEU A 1 183 ? -2.185 -3.498 -2.373 1.00 98.00 183 LEU A N 1
ATOM 1434 C CA . LEU A 1 183 ? -2.997 -2.445 -2.974 1.00 98.00 183 LEU A CA 1
ATOM 1435 C C . LEU A 1 183 ? -3.766 -1.648 -1.908 1.00 98.00 183 LEU A C 1
ATOM 1437 O O . LEU A 1 183 ? -3.687 -0.421 -1.913 1.00 98.00 183 LEU A O 1
ATOM 1441 N N . GLU A 1 184 ? -4.470 -2.317 -0.993 1.00 97.38 184 GLU A N 1
ATOM 1442 C CA . GLU A 1 184 ? -5.240 -1.650 0.070 1.00 97.38 184 GLU A CA 1
ATOM 1443 C C . GLU A 1 184 ? -4.346 -0.768 0.954 1.00 97.38 184 GLU A C 1
ATOM 1445 O O . GLU A 1 184 ? -4.660 0.400 1.210 1.00 97.38 184 GLU A O 1
ATOM 1450 N N . ALA A 1 185 ? -3.185 -1.288 1.365 1.00 97.88 185 ALA A N 1
ATOM 1451 C CA . ALA A 1 185 ? -2.227 -0.540 2.170 1.00 97.88 185 ALA A CA 1
ATOM 1452 C C . ALA A 1 185 ? -1.658 0.680 1.418 1.00 97.88 185 ALA A C 1
ATOM 1454 O O . ALA A 1 185 ? -1.580 1.774 1.982 1.00 97.88 185 ALA A O 1
ATOM 1455 N N . ASN A 1 186 ? -1.327 0.536 0.130 1.00 98.06 186 ASN A N 1
ATOM 1456 C CA . ASN A 1 186 ? -0.840 1.646 -0.694 1.00 98.06 186 ASN A CA 1
ATOM 1457 C C . ASN A 1 186 ? -1.920 2.714 -0.945 1.00 98.06 186 ASN A C 1
ATOM 1459 O O . ASN A 1 186 ? -1.625 3.908 -0.879 1.00 98.06 186 ASN A O 1
ATOM 1463 N N . GLN A 1 187 ? -3.179 2.319 -1.164 1.00 98.38 187 GLN A N 1
ATOM 1464 C CA . GLN A 1 187 ? -4.301 3.260 -1.264 1.00 98.38 187 GLN A CA 1
ATOM 1465 C C . GLN A 1 187 ? -4.469 4.057 0.029 1.00 98.38 187 GLN A C 1
ATOM 1467 O O . GLN A 1 187 ? -4.657 5.275 -0.011 1.00 98.38 187 GLN A O 1
ATOM 1472 N N . LYS A 1 188 ? -4.345 3.393 1.185 1.00 97.69 188 LYS A N 1
ATOM 1473 C CA . LYS A 1 188 ? -4.396 4.066 2.483 1.00 97.69 188 LYS A CA 1
ATOM 1474 C C . LYS A 1 188 ? -3.226 5.034 2.670 1.00 97.69 188 LYS A C 1
ATOM 1476 O O . LYS A 1 188 ? -3.448 6.147 3.141 1.00 97.69 188 LYS A O 1
ATOM 1481 N N . ALA A 1 189 ? -2.015 4.655 2.259 1.00 97.69 189 ALA A N 1
ATOM 1482 C CA . ALA A 1 189 ? -0.839 5.522 2.312 1.00 97.69 189 ALA A CA 1
ATOM 1483 C C . ALA A 1 189 ? -1.022 6.803 1.479 1.00 97.69 189 ALA A C 1
ATOM 1485 O O . ALA A 1 189 ? -0.777 7.896 1.986 1.00 97.69 189 ALA A O 1
ATOM 1486 N N . VAL A 1 190 ? -1.518 6.681 0.242 1.00 97.88 190 VAL A N 1
ATOM 1487 C CA . VAL A 1 190 ? -1.813 7.828 -0.636 1.00 97.88 190 VAL A CA 1
ATOM 1488 C C . VAL A 1 190 ? -2.950 8.689 -0.083 1.00 97.88 190 VAL A C 1
ATOM 1490 O O . VAL A 1 190 ? -2.866 9.911 -0.131 1.00 97.88 190 VAL A O 1
ATOM 1493 N N . ALA A 1 191 ? -3.996 8.086 0.490 1.00 96.94 191 ALA A N 1
ATOM 1494 C CA . ALA A 1 191 ? -5.097 8.838 1.094 1.00 96.94 191 ALA A CA 1
ATOM 1495 C C . ALA A 1 191 ? -4.658 9.670 2.315 1.00 96.94 191 ALA A C 1
ATOM 1497 O O . ALA A 1 191 ? -5.231 10.725 2.575 1.00 96.94 191 ALA A O 1
ATOM 1498 N N . LEU A 1 192 ? -3.657 9.196 3.063 1.00 94.12 192 LEU A N 1
ATOM 1499 C CA . LEU A 1 192 ? -3.070 9.917 4.197 1.00 94.12 192 LEU A CA 1
ATOM 1500 C C . LEU A 1 192 ? -2.019 10.951 3.763 1.00 94.12 192 LEU A C 1
ATOM 1502 O O . LEU A 1 192 ? -1.735 11.876 4.520 1.00 94.12 192 LEU A O 1
ATOM 1506 N N . SER A 1 193 ? -1.434 10.795 2.572 1.00 93.12 193 SER A N 1
ATOM 1507 C CA . SER A 1 193 ? -0.390 11.675 2.042 1.00 93.12 193 SER A CA 1
ATOM 1508 C C . SER A 1 193 ? -0.438 11.761 0.523 1.00 93.12 193 SER A C 1
ATOM 1510 O O . SER A 1 193 ? 0.299 11.087 -0.200 1.00 93.12 193 SER A O 1
ATOM 1512 N N . ASP A 1 194 ? -1.314 12.626 0.022 1.00 92.25 194 ASP A N 1
ATOM 1513 C CA . ASP A 1 194 ? -1.505 12.819 -1.417 1.00 92.25 194 ASP A CA 1
ATOM 1514 C C . ASP A 1 194 ? -0.277 13.431 -2.118 1.00 92.25 194 ASP A C 1
ATOM 1516 O O . ASP A 1 194 ? -0.131 13.297 -3.335 1.00 92.25 194 ASP A O 1
ATOM 1520 N N . GLY A 1 195 ? 0.612 14.075 -1.356 1.00 96.25 195 GLY A N 1
ATOM 1521 C CA . GLY A 1 195 ? 1.854 14.695 -1.808 1.00 96.25 195 GLY A CA 1
ATOM 1522 C C . GLY A 1 195 ? 3.088 13.785 -1.774 1.00 96.25 195 GLY A C 1
ATOM 1523 O O . GLY A 1 195 ? 4.171 14.241 -2.146 1.00 96.25 195 GLY A O 1
ATOM 1524 N N . ASP A 1 196 ? 2.967 12.523 -1.348 1.00 96.75 196 ASP A N 1
ATOM 1525 C CA . ASP A 1 196 ? 4.086 11.573 -1.321 1.00 96.75 196 ASP A CA 1
ATOM 1526 C C . ASP A 1 196 ? 4.247 10.875 -2.686 1.00 96.75 196 ASP A C 1
ATOM 1528 O O . ASP A 1 196 ? 3.501 9.962 -3.050 1.00 96.75 196 ASP A O 1
ATOM 1532 N N . ALA A 1 197 ? 5.254 11.300 -3.456 1.00 98.06 197 ALA A N 1
ATOM 1533 C CA . ALA A 1 197 ? 5.556 10.729 -4.769 1.00 98.06 197 ALA A CA 1
ATOM 1534 C C . ALA A 1 197 ? 5.898 9.227 -4.715 1.00 98.06 197 ALA A C 1
ATOM 1536 O O . ALA A 1 197 ? 5.583 8.495 -5.651 1.00 98.06 197 ALA A O 1
ATOM 1537 N N . GLU A 1 198 ? 6.535 8.760 -3.637 1.00 97.50 198 GLU A N 1
ATOM 1538 C CA . GLU A 1 198 ? 6.878 7.346 -3.449 1.00 97.50 198 GLU A CA 1
ATOM 1539 C C . GLU A 1 198 ? 5.623 6.512 -3.188 1.00 97.50 198 GLU A C 1
ATOM 1541 O O . GLU A 1 198 ? 5.474 5.437 -3.763 1.00 97.50 198 GLU A O 1
ATOM 1546 N N . ALA A 1 199 ? 4.678 7.029 -2.395 1.00 97.75 199 ALA A N 1
ATOM 1547 C CA . ALA A 1 199 ? 3.399 6.359 -2.159 1.00 97.75 199 ALA A CA 1
ATOM 1548 C C . ALA A 1 199 ? 2.597 6.191 -3.462 1.00 97.75 199 ALA A C 1
ATOM 1550 O O . ALA A 1 199 ? 2.086 5.105 -3.737 1.00 97.75 199 ALA A O 1
ATOM 1551 N N . HIS A 1 200 ? 2.547 7.231 -4.302 1.00 98.69 200 HIS A N 1
ATOM 1552 C CA . HIS A 1 200 ? 1.918 7.150 -5.626 1.00 98.69 200 HIS A CA 1
ATOM 1553 C C . HIS A 1 200 ? 2.619 6.159 -6.558 1.00 98.69 200 HIS A C 1
ATOM 1555 O O . HIS A 1 200 ? 1.943 5.422 -7.273 1.00 98.69 200 HIS A O 1
ATOM 1561 N N . ASN A 1 201 ? 3.954 6.102 -6.538 1.00 98.62 201 ASN A N 1
ATOM 1562 C CA . ASN A 1 201 ? 4.707 5.112 -7.307 1.00 98.62 201 ASN A CA 1
ATOM 1563 C C . ASN A 1 201 ? 4.399 3.678 -6.847 1.00 98.62 201 ASN A C 1
ATOM 1565 O O . ASN A 1 201 ? 4.147 2.813 -7.682 1.00 98.62 201 ASN A O 1
ATOM 1569 N N . ASN A 1 202 ? 4.377 3.434 -5.535 1.00 98.19 202 ASN A N 1
ATOM 1570 C CA . ASN A 1 202 ? 4.102 2.109 -4.975 1.00 98.19 202 ASN A CA 1
ATOM 1571 C C . ASN A 1 202 ? 2.666 1.656 -5.267 1.00 98.19 202 ASN A C 1
ATOM 1573 O O . ASN A 1 202 ? 2.450 0.499 -5.627 1.00 98.19 202 ASN A O 1
ATOM 1577 N N . LEU A 1 203 ? 1.692 2.571 -5.179 1.00 98.56 203 LEU A N 1
ATOM 1578 C CA . LEU A 1 203 ? 0.312 2.310 -5.588 1.00 98.56 203 LEU A CA 1
ATOM 1579 C C . LEU A 1 203 ? 0.225 1.981 -7.083 1.00 98.56 203 LEU A C 1
ATOM 1581 O O . LEU A 1 203 ? -0.403 0.992 -7.456 1.00 98.56 203 LEU A O 1
ATOM 1585 N N . GLY A 1 204 ? 0.894 2.772 -7.925 1.00 98.50 204 GLY A N 1
ATOM 1586 C CA . GLY A 1 204 ? 0.987 2.533 -9.362 1.00 98.50 204 GLY A CA 1
ATOM 1587 C C . GLY A 1 204 ? 1.528 1.144 -9.691 1.00 98.50 204 GLY A C 1
ATOM 1588 O O . GLY A 1 204 ? 0.887 0.391 -10.418 1.00 98.50 204 GLY A O 1
ATOM 1589 N N . PHE A 1 205 ? 2.650 0.770 -9.080 1.00 97.94 205 PHE A N 1
ATOM 1590 C CA . PHE A 1 205 ? 3.252 -0.552 -9.240 1.00 97.94 205 PHE A CA 1
ATOM 1591 C C . PHE A 1 205 ? 2.307 -1.684 -8.798 1.00 97.94 205 PHE A C 1
ATOM 1593 O O . PHE A 1 205 ? 2.093 -2.639 -9.542 1.00 97.94 205 PHE A O 1
ATOM 1600 N N . ALA A 1 206 ? 1.667 -1.563 -7.629 1.00 97.94 206 ALA A N 1
ATOM 1601 C CA . ALA A 1 206 ? 0.712 -2.566 -7.146 1.00 97.94 206 ALA A CA 1
ATOM 1602 C C . ALA A 1 206 ? -0.504 -2.731 -8.082 1.00 97.94 206 ALA A C 1
ATOM 1604 O O . ALA A 1 206 ? -1.012 -3.839 -8.253 1.00 97.94 206 ALA A O 1
ATOM 1605 N N . LEU A 1 207 ? -0.964 -1.645 -8.711 1.00 98.50 207 LEU A N 1
ATOM 1606 C CA . LEU A 1 207 ? -2.042 -1.676 -9.702 1.00 98.50 207 LEU A CA 1
ATOM 1607 C C . LEU A 1 207 ? -1.610 -2.366 -11.005 1.00 98.50 207 LEU A C 1
ATOM 1609 O O . LEU A 1 207 ? -2.395 -3.141 -11.553 1.00 98.50 207 LEU A O 1
ATOM 1613 N N . GLN A 1 208 ? -0.373 -2.153 -11.470 1.00 97.69 208 GLN A N 1
ATOM 1614 C CA . GLN A 1 208 ? 0.184 -2.868 -12.631 1.00 97.69 208 GLN A CA 1
ATOM 1615 C C . GLN A 1 208 ? 0.256 -4.373 -12.381 1.00 97.69 208 GLN A C 1
ATOM 1617 O O . GLN A 1 208 ? -0.189 -5.155 -13.215 1.00 97.69 208 GLN A O 1
ATOM 1622 N N . GLU A 1 209 ? 0.717 -4.776 -11.196 1.00 95.94 209 GLU A N 1
ATOM 1623 C CA . GLU A 1 209 ? 0.797 -6.183 -10.789 1.00 95.94 209 GLU A CA 1
ATOM 1624 C C . GLU A 1 209 ? -0.567 -6.896 -10.744 1.00 95.94 209 GLU A C 1
ATOM 1626 O O . GLU A 1 209 ? -0.617 -8.132 -10.725 1.00 95.94 209 GLU A O 1
ATOM 1631 N N . LEU A 1 210 ? -1.658 -6.122 -10.713 1.00 97.06 210 LEU A N 1
ATOM 1632 C CA . LEU A 1 210 ? -3.054 -6.564 -10.755 1.00 97.06 210 LEU A CA 1
ATOM 1633 C C . LEU A 1 210 ? -3.725 -6.331 -12.124 1.00 97.06 210 LEU A C 1
ATOM 1635 O O . LEU A 1 210 ? -4.918 -6.598 -12.262 1.00 97.06 210 LEU A O 1
ATOM 1639 N N . GLY A 1 211 ? -3.001 -5.820 -13.124 1.00 97.50 211 GLY A N 1
ATOM 1640 C CA . GLY A 1 211 ? -3.522 -5.531 -14.466 1.00 97.50 211 GLY A CA 1
ATOM 1641 C C . GLY A 1 211 ? -4.446 -4.309 -14.557 1.00 97.50 211 GLY A C 1
ATOM 1642 O O . GLY A 1 211 ? -5.161 -4.145 -15.543 1.00 97.50 211 GLY A O 1
ATOM 1643 N N . ARG A 1 212 ? -4.472 -3.442 -13.538 1.00 98.50 212 ARG A N 1
ATOM 1644 C CA . ARG A 1 212 ? -5.329 -2.243 -13.473 1.00 98.50 212 ARG A CA 1
ATOM 1645 C C . ARG A 1 212 ? -4.602 -1.026 -14.050 1.00 98.50 212 ARG A C 1
ATOM 1647 O O . ARG A 1 212 ? -4.289 -0.076 -13.333 1.00 98.50 212 ARG A O 1
ATOM 1654 N N . PHE A 1 213 ? -4.292 -1.080 -15.343 1.00 98.44 213 PHE A N 1
ATOM 1655 C CA . PHE A 1 213 ? -3.341 -0.158 -15.974 1.00 98.44 213 PHE A CA 1
ATOM 1656 C C . PHE A 1 213 ? -3.806 1.305 -16.045 1.00 98.44 213 PHE A C 1
ATOM 1658 O O . PHE A 1 213 ? -2.986 2.190 -15.816 1.00 98.44 213 PHE A O 1
ATOM 1665 N N . ASP A 1 214 ? -5.096 1.580 -16.266 1.00 98.62 214 ASP A N 1
ATOM 1666 C CA . ASP A 1 214 ? -5.620 2.959 -16.267 1.00 98.62 214 ASP A CA 1
ATOM 1667 C C . ASP A 1 214 ? -5.438 3.647 -14.901 1.00 98.62 214 ASP A C 1
ATOM 1669 O O . ASP A 1 214 ? -5.032 4.807 -14.798 1.00 98.62 214 ASP A O 1
ATOM 1673 N N . GLU A 1 215 ? -5.705 2.916 -13.818 1.00 98.62 215 GLU A N 1
ATOM 1674 C CA . GLU A 1 215 ? -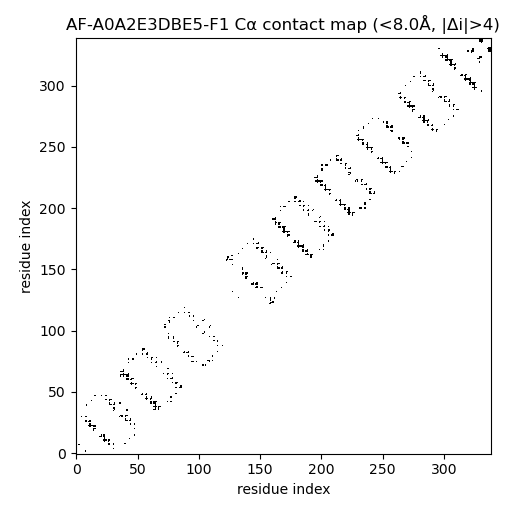5.530 3.426 -12.457 1.00 98.62 215 GLU A CA 1
ATOM 1675 C C . GLU A 1 215 ? -4.048 3.550 -12.098 1.00 98.62 215 GLU A C 1
ATOM 1677 O O . GLU A 1 215 ? -3.647 4.515 -11.442 1.00 98.62 215 GLU A O 1
ATOM 1682 N N . ALA A 1 216 ? -3.225 2.601 -12.560 1.00 98.75 216 ALA A N 1
ATOM 1683 C CA . ALA A 1 216 ? -1.781 2.677 -12.405 1.00 98.75 216 ALA A CA 1
ATOM 1684 C C . ALA A 1 216 ? -1.222 3.942 -13.062 1.00 98.75 216 ALA A C 1
ATOM 1686 O O . ALA A 1 216 ? -0.475 4.680 -12.420 1.00 98.75 216 ALA A O 1
ATOM 1687 N N . GLU A 1 217 ? -1.624 4.235 -14.303 1.00 98.81 217 GLU A N 1
ATOM 1688 C CA . GLU A 1 217 ? -1.233 5.453 -15.012 1.00 98.81 217 GLU A CA 1
ATOM 1689 C C . GLU A 1 217 ? -1.600 6.704 -14.205 1.00 98.81 217 GLU A C 1
ATOM 1691 O O . GLU A 1 217 ? -0.756 7.583 -14.019 1.00 98.81 217 GLU A O 1
ATOM 1696 N N . ALA A 1 218 ? -2.828 6.786 -13.684 1.00 98.62 218 ALA A N 1
ATOM 1697 C CA . ALA A 1 218 ? -3.271 7.934 -12.895 1.00 98.62 218 ALA A CA 1
ATOM 1698 C C . ALA A 1 218 ? -2.395 8.161 -11.647 1.00 98.62 218 ALA A C 1
ATOM 1700 O O . ALA A 1 218 ? -2.001 9.297 -11.357 1.00 98.62 218 ALA A O 1
ATOM 1701 N N . SER A 1 219 ? -2.040 7.092 -10.928 1.00 98.69 219 SER A N 1
ATOM 1702 C CA . SER A 1 219 ? -1.135 7.183 -9.777 1.00 98.69 219 SER A CA 1
ATOM 1703 C C . SER A 1 219 ? 0.293 7.549 -10.190 1.00 98.69 219 SER A C 1
ATOM 1705 O O . SER A 1 219 ? 0.896 8.450 -9.609 1.00 98.69 219 SER A O 1
ATOM 1707 N N . LEU A 1 220 ? 0.830 6.934 -11.242 1.00 98.81 220 LEU A N 1
ATOM 1708 C CA . LEU A 1 220 ? 2.198 7.178 -11.706 1.00 98.81 220 LEU A CA 1
ATOM 1709 C C . LEU A 1 220 ? 2.377 8.591 -12.269 1.00 98.81 220 LEU A C 1
ATOM 1711 O O . LEU A 1 220 ? 3.388 9.239 -11.993 1.00 98.81 220 LEU A O 1
ATOM 1715 N N . ARG A 1 221 ? 1.365 9.133 -12.959 1.00 98.75 221 ARG A N 1
ATOM 1716 C CA . ARG A 1 221 ? 1.342 10.544 -13.375 1.00 98.75 221 ARG A CA 1
ATOM 1717 C C . ARG A 1 221 ? 1.393 11.496 -12.181 1.00 98.75 221 ARG A C 1
ATOM 1719 O O . ARG A 1 221 ? 2.062 12.526 -12.255 1.00 98.75 221 ARG A O 1
ATOM 1726 N N . ASN A 1 222 ? 0.742 11.158 -11.065 1.00 98.62 222 ASN A N 1
ATOM 1727 C CA . ASN A 1 222 ? 0.888 11.927 -9.829 1.00 98.62 222 ASN A CA 1
ATOM 1728 C C . ASN A 1 222 ? 2.300 11.816 -9.246 1.00 98.62 222 ASN A C 1
ATOM 1730 O O . ASN A 1 222 ? 2.863 12.845 -8.874 1.00 98.62 222 ASN A O 1
ATOM 1734 N N . ALA A 1 223 ? 2.900 10.623 -9.229 1.00 98.75 223 ALA A N 1
ATOM 1735 C CA . ALA A 1 223 ? 4.274 10.432 -8.761 1.00 98.75 223 ALA A CA 1
ATOM 1736 C C . ALA A 1 223 ? 5.276 11.306 -9.539 1.00 98.75 223 ALA A C 1
ATOM 1738 O O . ALA A 1 223 ? 6.035 12.059 -8.926 1.00 98.75 223 ALA A O 1
ATOM 1739 N N . VAL A 1 224 ? 5.234 11.283 -10.878 1.00 98.62 224 VAL A N 1
ATOM 1740 C CA . VAL A 1 224 ? 6.142 12.095 -11.715 1.00 98.62 224 VAL A CA 1
ATOM 1741 C C . VAL A 1 224 ? 5.817 13.591 -11.656 1.00 98.62 224 VAL A C 1
ATOM 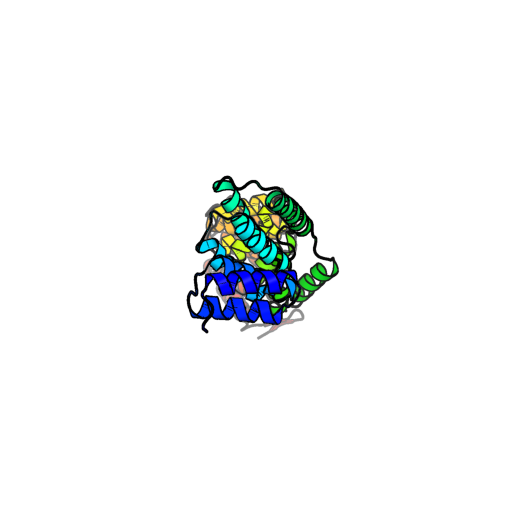1743 O O . VAL A 1 224 ? 6.722 14.415 -11.747 1.00 98.62 224 VAL A O 1
ATOM 1746 N N . ARG A 1 225 ? 4.553 13.981 -11.435 1.00 98.62 225 ARG A N 1
ATOM 1747 C CA . ARG A 1 225 ? 4.180 15.388 -11.203 1.00 98.62 225 ARG A CA 1
ATOM 1748 C C . ARG A 1 225 ? 4.759 15.914 -9.889 1.00 98.62 225 ARG A C 1
ATOM 1750 O O . ARG A 1 225 ? 5.238 17.044 -9.844 1.00 98.62 225 ARG A O 1
ATOM 1757 N N . LEU A 1 226 ? 4.684 15.119 -8.822 1.00 98.44 226 LEU A N 1
ATOM 1758 C CA . LEU A 1 226 ? 5.193 15.474 -7.493 1.00 98.44 226 LEU A CA 1
ATOM 1759 C C . LEU A 1 226 ? 6.723 15.463 -7.451 1.00 98.44 226 LEU A C 1
ATOM 1761 O O . LEU A 1 226 ? 7.333 16.310 -6.800 1.00 98.44 226 LEU A O 1
ATOM 1765 N N . LYS A 1 227 ? 7.346 14.523 -8.166 1.00 98.50 227 LYS A N 1
ATOM 1766 C CA . LYS A 1 227 ? 8.798 14.385 -8.259 1.00 98.50 227 LYS A CA 1
ATOM 1767 C C . LYS A 1 227 ? 9.213 14.125 -9.717 1.00 98.50 227 LYS A C 1
ATOM 1769 O O . LYS A 1 227 ? 9.402 12.972 -10.097 1.00 98.50 227 LYS A O 1
ATOM 1774 N N . PRO A 1 228 ? 9.439 15.182 -10.523 1.00 98.25 228 PRO A N 1
ATOM 1775 C CA . PRO A 1 228 ? 9.830 15.036 -11.931 1.00 98.25 228 PRO A CA 1
ATOM 1776 C C . PRO A 1 228 ? 11.131 14.256 -12.151 1.00 98.25 228 PRO A C 1
ATOM 1778 O O . PRO A 1 228 ? 11.292 13.607 -13.177 1.00 98.25 228 PRO A O 1
ATOM 1781 N N . GLY A 1 229 ? 12.046 14.281 -11.177 1.00 98.06 229 GLY A N 1
ATOM 1782 C CA . GLY A 1 229 ? 13.293 13.508 -11.179 1.00 98.06 229 GLY A CA 1
ATOM 1783 C C . GLY A 1 229 ? 13.165 12.102 -10.581 1.00 98.06 229 GLY A C 1
ATOM 1784 O O . GLY A 1 229 ? 14.116 11.628 -9.964 1.00 98.06 229 GLY A O 1
ATOM 1785 N N . TYR A 1 230 ? 11.999 11.456 -10.663 1.00 98.38 230 TYR A N 1
ATOM 1786 C CA . TYR A 1 230 ? 11.796 10.102 -10.142 1.00 98.38 230 TYR A CA 1
ATOM 1787 C C . TYR A 1 230 ? 11.885 9.063 -11.263 1.00 98.38 230 TYR A C 1
ATOM 1789 O O . TYR A 1 230 ? 10.888 8.732 -11.902 1.00 98.38 230 TYR A O 1
ATOM 1797 N N . ALA A 1 231 ? 13.097 8.561 -11.508 1.00 98.50 231 ALA A N 1
ATOM 1798 C CA . ALA A 1 231 ? 13.375 7.646 -12.613 1.00 98.50 231 ALA A CA 1
ATOM 1799 C C . ALA A 1 231 ? 12.516 6.372 -12.563 1.00 98.50 231 ALA A C 1
ATOM 1801 O O . ALA A 1 231 ? 11.952 5.974 -13.579 1.00 98.50 231 ALA A O 1
ATOM 1802 N N . GLU A 1 232 ? 12.365 5.760 -11.386 1.00 98.50 232 GLU A N 1
ATOM 1803 C CA . GLU A 1 232 ? 11.555 4.554 -11.197 1.00 98.50 232 GLU A CA 1
ATOM 1804 C C . GLU A 1 232 ? 10.075 4.792 -11.550 1.00 98.50 232 GLU A C 1
ATOM 1806 O O . GLU A 1 232 ? 9.468 3.955 -12.216 1.00 98.50 232 GLU A O 1
ATOM 1811 N N . ALA A 1 233 ? 9.514 5.955 -11.198 1.00 98.56 233 ALA A N 1
ATOM 1812 C CA . ALA A 1 233 ? 8.134 6.302 -11.540 1.00 98.56 233 ALA A CA 1
ATOM 1813 C C . ALA A 1 233 ? 7.941 6.531 -13.046 1.00 98.56 233 ALA A C 1
ATOM 1815 O O . ALA A 1 233 ? 6.923 6.117 -13.594 1.00 98.56 233 ALA A O 1
ATOM 1816 N N . HIS A 1 234 ? 8.922 7.135 -13.729 1.00 98.81 234 HIS A N 1
ATOM 1817 C CA . HIS A 1 234 ? 8.912 7.258 -15.193 1.00 98.81 234 HIS A CA 1
ATOM 1818 C C . HIS A 1 234 ? 8.979 5.892 -15.884 1.00 98.81 234 HIS A C 1
ATOM 1820 O O . HIS A 1 234 ? 8.214 5.638 -16.810 1.00 98.81 234 HIS A O 1
ATOM 1826 N N . ASN A 1 235 ? 9.828 4.980 -15.401 1.00 98.81 235 ASN A N 1
ATOM 1827 C CA . ASN A 1 235 ? 9.889 3.611 -15.920 1.00 98.81 235 ASN A CA 1
ATOM 1828 C C . ASN A 1 235 ? 8.558 2.868 -15.727 1.00 98.81 235 ASN A C 1
ATOM 1830 O O . ASN A 1 235 ? 8.035 2.271 -16.665 1.00 98.81 235 ASN A O 1
ATOM 1834 N N . ASN A 1 236 ? 7.981 2.938 -14.526 1.00 98.81 236 ASN A N 1
ATOM 1835 C CA . ASN A 1 236 ? 6.704 2.293 -14.232 1.00 98.81 236 ASN A CA 1
ATOM 1836 C C . ASN A 1 236 ? 5.560 2.902 -15.058 1.00 98.81 236 ASN A C 1
ATOM 1838 O O . ASN A 1 236 ? 4.699 2.166 -15.542 1.00 98.81 236 ASN A O 1
ATOM 1842 N N . LEU A 1 237 ? 5.570 4.225 -15.279 1.00 98.88 237 LEU A N 1
ATOM 1843 C CA . LEU A 1 237 ? 4.621 4.904 -16.166 1.00 98.88 237 LEU A CA 1
ATOM 1844 C C . LEU A 1 237 ? 4.747 4.392 -17.604 1.00 98.88 237 LEU A C 1
ATOM 1846 O O . LEU A 1 237 ? 3.731 4.078 -18.220 1.00 98.88 237 LEU A O 1
ATOM 1850 N N . GLY A 1 238 ? 5.978 4.237 -18.103 1.00 98.81 238 GLY A N 1
ATOM 1851 C CA . GLY A 1 238 ? 6.249 3.632 -19.406 1.00 98.81 238 GLY A CA 1
ATOM 1852 C C . GLY A 1 238 ? 5.665 2.225 -19.524 1.00 98.81 238 GLY A C 1
ATOM 1853 O O . GLY A 1 238 ? 4.949 1.938 -20.482 1.00 98.81 238 GLY A O 1
ATOM 1854 N N . ASN A 1 239 ? 5.863 1.387 -18.503 1.00 98.75 239 ASN A N 1
ATOM 1855 C CA . ASN A 1 239 ? 5.290 0.040 -18.455 1.00 98.75 239 ASN A CA 1
ATOM 1856 C C . ASN A 1 239 ? 3.753 0.070 -18.522 1.00 98.75 239 ASN A C 1
ATOM 1858 O O . ASN A 1 239 ? 3.160 -0.685 -19.287 1.00 98.75 239 ASN A O 1
ATOM 1862 N N . ALA A 1 240 ? 3.090 0.953 -17.765 1.00 98.75 240 ALA A N 1
ATOM 1863 C CA . ALA A 1 240 ? 1.628 1.057 -17.774 1.00 98.75 240 ALA A CA 1
ATOM 1864 C C . ALA A 1 240 ? 1.102 1.523 -19.141 1.00 98.75 240 ALA A C 1
ATOM 1866 O O . ALA A 1 240 ? 0.144 0.961 -19.665 1.00 98.75 240 ALA A O 1
ATOM 1867 N N . LEU A 1 241 ? 1.760 2.513 -19.748 1.00 98.81 241 LEU A N 1
ATOM 1868 C CA . LEU A 1 241 ? 1.402 3.036 -21.067 1.00 98.81 241 LEU A CA 1
ATOM 1869 C C . LEU A 1 241 ? 1.618 2.005 -22.180 1.00 98.81 241 LEU A C 1
ATOM 1871 O O . LEU A 1 241 ? 0.806 1.939 -23.103 1.00 98.81 241 LEU A O 1
ATOM 1875 N N . LYS A 1 242 ? 2.666 1.178 -22.078 1.00 98.62 242 LYS A N 1
ATOM 1876 C CA . LYS A 1 242 ? 2.919 0.061 -22.996 1.00 98.62 242 LYS A CA 1
ATOM 1877 C C . LYS A 1 242 ? 1.758 -0.936 -22.979 1.00 98.62 242 LYS A C 1
ATOM 1879 O O . LYS A 1 242 ? 1.229 -1.264 -24.035 1.00 98.62 242 LYS A O 1
ATOM 1884 N N . GLU A 1 243 ? 1.317 -1.360 -21.794 1.00 98.38 243 GLU A N 1
ATOM 1885 C CA . GLU A 1 243 ? 0.178 -2.284 -21.643 1.00 98.38 243 GLU A CA 1
ATOM 1886 C C . GLU A 1 243 ? -1.146 -1.663 -22.132 1.00 98.38 243 GLU A C 1
ATOM 1888 O O . GLU A 1 243 ? -2.017 -2.356 -22.656 1.00 98.38 243 GLU A O 1
ATOM 1893 N N . LEU A 1 244 ? -1.271 -0.333 -22.066 1.00 98.44 244 LEU A N 1
ATOM 1894 C CA . LEU A 1 244 ? -2.372 0.432 -22.666 1.00 98.44 244 LEU A CA 1
ATOM 1895 C C . LEU A 1 244 ? -2.193 0.700 -24.176 1.00 98.44 244 LEU A C 1
ATOM 1897 O O . LEU A 1 244 ? -2.993 1.424 -24.768 1.00 98.44 244 LEU A O 1
ATOM 1901 N N . SER A 1 245 ? -1.160 0.139 -24.815 1.00 98.19 245 SER A N 1
ATOM 1902 C CA . SER A 1 245 ? -0.821 0.336 -26.237 1.00 98.19 245 SER A CA 1
ATOM 1903 C C . SER A 1 245 ? -0.552 1.797 -26.646 1.00 98.19 245 SER A C 1
ATOM 1905 O O . SER A 1 245 ? -0.675 2.161 -27.816 1.00 98.19 245 SER A O 1
ATOM 1907 N N . ARG A 1 246 ? -0.167 2.659 -25.697 1.00 98.62 246 ARG A N 1
ATOM 1908 C CA . ARG A 1 246 ? 0.196 4.073 -25.918 1.00 98.62 246 ARG A CA 1
ATOM 1909 C C . ARG A 1 246 ? 1.706 4.213 -26.089 1.00 98.62 246 ARG A C 1
ATOM 1911 O O . ARG A 1 246 ? 2.390 4.829 -25.273 1.00 98.62 246 ARG A O 1
ATOM 1918 N N . PHE A 1 247 ? 2.219 3.601 -27.153 1.00 98.25 247 PHE A N 1
ATOM 1919 C CA . PHE A 1 247 ? 3.652 3.370 -27.349 1.00 98.25 247 PHE A CA 1
ATOM 1920 C C . PHE A 1 247 ? 4.505 4.645 -27.400 1.00 98.25 247 PHE A C 1
ATOM 1922 O O . PHE A 1 247 ? 5.549 4.678 -26.758 1.00 98.25 247 PHE A O 1
ATOM 1929 N N . ASP A 1 248 ? 4.049 5.711 -28.066 1.00 98.38 248 ASP A N 1
ATOM 1930 C CA . ASP A 1 248 ? 4.804 6.976 -28.143 1.00 98.38 248 ASP A CA 1
ATOM 1931 C C . ASP A 1 248 ? 5.005 7.614 -26.755 1.00 98.38 248 ASP A C 1
ATOM 1933 O O . ASP A 1 248 ? 6.069 8.143 -26.432 1.00 98.38 248 ASP A O 1
ATOM 1937 N N . GLU A 1 249 ? 3.986 7.548 -25.892 1.00 98.69 249 GLU A N 1
ATOM 1938 C CA . GLU A 1 249 ? 4.082 8.066 -24.524 1.00 98.69 249 GLU A CA 1
ATOM 1939 C C . GLU A 1 249 ? 4.897 7.139 -23.616 1.00 98.69 249 GLU A C 1
ATOM 1941 O O . GLU A 1 249 ? 5.573 7.614 -22.697 1.00 98.69 249 GLU A O 1
ATOM 1946 N N . ALA A 1 250 ? 4.844 5.828 -23.862 1.00 98.81 250 ALA A N 1
ATOM 1947 C CA . ALA A 1 250 ? 5.672 4.856 -23.162 1.00 98.81 250 ALA A CA 1
ATOM 1948 C C . ALA A 1 250 ? 7.161 5.080 -23.469 1.00 98.81 250 ALA A C 1
ATOM 1950 O O . ALA A 1 250 ? 7.960 5.182 -22.538 1.00 98.81 250 ALA A O 1
ATOM 1951 N N . GLU A 1 251 ? 7.515 5.251 -24.748 1.00 98.75 251 GLU A N 1
ATOM 1952 C CA . GLU A 1 251 ? 8.868 5.589 -25.206 1.00 98.75 251 GLU A CA 1
ATOM 1953 C C . GLU A 1 251 ? 9.382 6.856 -24.521 1.00 98.75 251 GLU A C 1
ATOM 1955 O O . GLU A 1 251 ? 10.409 6.812 -23.843 1.00 98.75 251 GLU A O 1
ATOM 1960 N N . ALA A 1 252 ? 8.610 7.947 -24.581 1.00 98.69 252 ALA A N 1
ATOM 1961 C CA . ALA A 1 252 ? 8.963 9.199 -23.917 1.00 98.69 252 ALA A CA 1
ATOM 1962 C C . ALA A 1 252 ? 9.161 9.025 -22.400 1.00 98.69 252 ALA A C 1
ATOM 1964 O O . ALA A 1 252 ? 10.055 9.636 -21.812 1.00 98.69 252 ALA A O 1
ATOM 1965 N N . SER A 1 253 ? 8.356 8.180 -21.750 1.00 98.81 253 SER A N 1
ATOM 1966 C CA . SER A 1 253 ? 8.481 7.908 -20.313 1.00 98.81 253 SER A CA 1
ATOM 1967 C C . SER A 1 253 ? 9.761 7.130 -19.987 1.00 98.81 253 SER A C 1
ATOM 1969 O O . SER A 1 253 ? 10.483 7.508 -19.063 1.00 98.81 253 SER A O 1
ATOM 1971 N N . TYR A 1 254 ? 10.118 6.101 -20.764 1.00 98.81 254 TYR A N 1
ATOM 1972 C CA . TYR A 1 254 ? 11.402 5.411 -20.589 1.00 98.81 254 TYR A CA 1
ATOM 1973 C C . TYR A 1 254 ? 12.589 6.347 -20.838 1.00 98.81 254 TYR A C 1
ATOM 1975 O O . TYR A 1 254 ? 13.552 6.329 -20.068 1.00 98.81 254 TYR A O 1
ATOM 1983 N N . GLU A 1 255 ? 12.503 7.210 -21.853 1.00 98.50 255 GLU A N 1
ATOM 1984 C CA . GLU A 1 255 ? 13.521 8.225 -22.130 1.00 98.50 255 GLU A CA 1
ATOM 1985 C C . GLU A 1 255 ? 13.728 9.180 -20.959 1.00 98.50 255 GLU A C 1
ATOM 1987 O O . GLU A 1 255 ? 14.869 9.445 -20.577 1.00 98.50 255 GLU A O 1
ATOM 1992 N N . GLN A 1 256 ? 12.647 9.647 -20.328 1.00 98.69 256 GLN A N 1
ATOM 1993 C CA . GLN A 1 256 ? 12.759 10.449 -19.111 1.00 98.69 256 GLN A CA 1
ATOM 1994 C C . GLN A 1 256 ? 13.402 9.663 -17.963 1.00 98.69 256 GLN A C 1
ATOM 1996 O O . GLN A 1 256 ? 14.229 10.220 -17.238 1.00 98.69 256 GLN A O 1
ATOM 2001 N N . ALA A 1 257 ? 13.091 8.371 -17.809 1.00 98.62 257 ALA A N 1
ATOM 2002 C CA . ALA A 1 257 ? 13.676 7.544 -16.757 1.00 98.62 257 ALA A CA 1
ATOM 2003 C C . ALA A 1 257 ? 15.211 7.504 -16.846 1.00 98.62 257 ALA A C 1
ATOM 2005 O O . ALA A 1 257 ? 15.885 7.756 -15.844 1.00 98.62 257 ALA A O 1
ATOM 2006 N N . PHE A 1 258 ? 15.775 7.268 -18.037 1.00 97.06 258 PHE A N 1
ATOM 2007 C CA . PHE A 1 258 ? 17.231 7.266 -18.214 1.00 97.06 258 PHE A CA 1
ATOM 2008 C C . PHE A 1 258 ? 17.850 8.648 -18.482 1.00 97.06 258 PHE A C 1
ATOM 2010 O O . PHE A 1 258 ? 19.061 8.800 -18.347 1.00 97.06 258 PHE A O 1
ATOM 2017 N N . ALA A 1 259 ? 17.065 9.680 -18.799 1.00 98.06 259 ALA A N 1
ATOM 2018 C CA . ALA A 1 259 ? 17.539 11.066 -18.757 1.00 98.06 259 ALA A CA 1
ATOM 2019 C C . ALA A 1 259 ? 17.783 11.523 -17.309 1.00 98.06 259 ALA A C 1
ATOM 2021 O O . ALA A 1 259 ? 18.768 12.204 -17.025 1.00 98.06 259 ALA A O 1
ATOM 2022 N N . VAL A 1 260 ? 16.906 11.113 -16.387 1.00 97.62 260 VAL A N 1
ATOM 2023 C CA . VAL A 1 260 ? 17.041 11.362 -14.945 1.00 97.62 260 VAL A CA 1
ATOM 2024 C C . VAL A 1 260 ? 18.129 10.482 -14.327 1.00 97.62 260 VAL A C 1
ATOM 2026 O O . VAL A 1 260 ? 18.905 10.957 -13.498 1.00 97.62 260 VAL A O 1
ATOM 2029 N N . LYS A 1 261 ? 18.191 9.205 -14.720 1.00 98.06 261 LYS A N 1
ATOM 2030 C CA . LYS A 1 261 ? 19.138 8.214 -14.196 1.00 98.06 261 LYS A CA 1
ATOM 2031 C C . LYS A 1 261 ? 19.855 7.494 -15.350 1.00 98.06 261 LYS A C 1
ATOM 2033 O O . LYS A 1 261 ? 19.386 6.447 -15.797 1.00 98.06 261 LYS A O 1
ATOM 2038 N N . PRO A 1 262 ? 20.988 8.030 -15.848 1.00 97.50 262 PRO A N 1
ATOM 2039 C CA . PRO A 1 262 ? 21.685 7.485 -17.020 1.00 97.50 262 PRO A CA 1
ATOM 2040 C C . PRO A 1 262 ? 22.124 6.020 -16.913 1.00 97.50 262 PRO A C 1
ATOM 2042 O O . PRO A 1 262 ? 22.271 5.356 -17.936 1.00 97.50 262 PRO A O 1
ATOM 2045 N N . ASP A 1 263 ? 22.314 5.505 -15.697 1.00 96.69 263 ASP A N 1
ATOM 2046 C CA . ASP A 1 263 ? 22.698 4.121 -15.405 1.00 96.69 263 ASP A CA 1
ATOM 2047 C C . ASP A 1 263 ? 21.499 3.186 -15.148 1.00 96.69 263 ASP A C 1
ATOM 2049 O O . ASP A 1 263 ? 21.663 2.069 -14.652 1.00 96.69 263 ASP A O 1
ATOM 2053 N N . PHE A 1 264 ? 20.275 3.599 -15.502 1.00 97.56 264 PHE A N 1
ATOM 2054 C CA . PHE A 1 264 ? 19.073 2.798 -15.274 1.00 97.56 264 PHE A CA 1
ATOM 2055 C C . PHE A 1 264 ? 18.872 1.706 -16.338 1.00 97.56 264 PHE A C 1
ATOM 2057 O O . PHE A 1 264 ? 18.079 1.849 -17.271 1.00 97.56 264 PHE A O 1
ATOM 2064 N N . ALA A 1 265 ? 19.586 0.588 -16.176 1.00 97.88 265 ALA A N 1
ATOM 2065 C CA . ALA A 1 265 ? 19.549 -0.550 -17.100 1.00 97.88 265 ALA A CA 1
ATOM 2066 C C . ALA A 1 265 ? 18.127 -1.085 -17.368 1.00 97.88 265 ALA A C 1
ATOM 2068 O O . ALA A 1 265 ? 17.804 -1.389 -18.513 1.00 97.88 265 ALA A O 1
ATOM 2069 N N . GLU A 1 266 ? 17.270 -1.142 -16.343 1.00 98.19 266 GLU A N 1
ATOM 2070 C CA . GLU A 1 266 ? 15.891 -1.645 -16.452 1.00 98.19 266 GLU A CA 1
ATOM 2071 C C . GLU A 1 266 ? 15.046 -0.831 -17.446 1.00 98.19 266 GLU A C 1
ATOM 2073 O O . GLU A 1 266 ? 14.331 -1.396 -18.267 1.00 98.19 266 GLU A O 1
ATOM 2078 N N . ALA A 1 267 ? 15.172 0.502 -17.438 1.00 98.12 267 ALA A N 1
ATOM 2079 C CA . ALA A 1 267 ? 14.429 1.367 -18.357 1.00 98.12 267 ALA A CA 1
ATOM 2080 C C . ALA A 1 267 ? 14.889 1.193 -19.812 1.00 98.12 267 ALA A C 1
ATOM 2082 O O . ALA A 1 267 ? 14.074 1.200 -20.732 1.00 98.12 267 ALA A O 1
ATOM 2083 N N . ARG A 1 268 ? 16.198 0.990 -20.027 1.00 98.62 268 ARG A N 1
ATOM 2084 C CA . ARG A 1 268 ? 16.756 0.660 -21.351 1.00 98.62 268 ARG A CA 1
ATOM 2085 C C . ARG A 1 268 ? 16.268 -0.699 -21.840 1.00 98.62 268 ARG A C 1
ATOM 2087 O O . ARG A 1 268 ? 15.934 -0.836 -23.013 1.00 98.62 268 ARG A O 1
ATOM 2094 N N . TYR A 1 269 ? 16.208 -1.679 -20.944 1.00 98.69 269 TYR A N 1
ATOM 2095 C CA . TYR A 1 269 ? 15.673 -2.999 -21.243 1.00 98.69 269 TYR A CA 1
ATOM 2096 C C . TYR A 1 269 ? 14.190 -2.927 -21.633 1.00 98.69 269 TYR A C 1
ATOM 2098 O O . TYR A 1 269 ? 13.847 -3.358 -22.730 1.00 98.69 269 TYR A O 1
ATOM 2106 N N . ASN A 1 270 ? 13.338 -2.297 -20.816 1.00 98.62 270 ASN A N 1
ATOM 2107 C CA . ASN A 1 270 ? 11.898 -2.177 -21.082 1.00 98.62 270 ASN A CA 1
ATOM 2108 C C . ASN A 1 270 ? 11.602 -1.451 -22.404 1.00 98.62 270 ASN A C 1
ATOM 2110 O O . ASN A 1 270 ? 10.739 -1.889 -23.169 1.00 98.62 270 ASN A O 1
ATOM 2114 N N . LEU A 1 271 ? 12.366 -0.396 -22.720 1.00 98.69 271 LEU A N 1
ATOM 2115 C CA . LEU A 1 271 ? 12.299 0.262 -24.025 1.00 98.69 271 LEU A CA 1
ATOM 2116 C C . LEU A 1 271 ? 12.668 -0.703 -25.163 1.00 98.69 271 LEU A C 1
ATOM 2118 O O . LEU A 1 271 ? 11.949 -0.785 -26.155 1.00 98.69 271 LEU A O 1
ATOM 2122 N N . GLY A 1 272 ? 13.761 -1.457 -25.017 1.00 98.44 272 GLY A N 1
ATOM 2123 C CA . GLY A 1 272 ? 14.200 -2.435 -26.012 1.00 98.44 272 GLY A CA 1
ATOM 2124 C C . GLY A 1 272 ? 13.155 -3.513 -26.306 1.00 98.44 272 GLY A C 1
ATOM 2125 O O . GLY A 1 272 ? 12.913 -3.822 -27.472 1.00 98.44 272 GLY A O 1
ATOM 2126 N N . ILE A 1 273 ? 12.489 -4.029 -25.269 1.00 98.38 273 ILE A N 1
ATOM 2127 C CA . ILE A 1 273 ? 11.392 -4.999 -25.407 1.00 98.38 273 ILE A CA 1
ATOM 2128 C C . ILE A 1 273 ? 10.234 -4.409 -26.208 1.00 98.38 273 ILE A C 1
ATOM 2130 O O . ILE A 1 273 ? 9.835 -4.985 -27.218 1.00 98.38 273 ILE A O 1
ATOM 2134 N N . MET A 1 274 ? 9.743 -3.233 -25.811 1.00 98.44 274 MET A N 1
ATOM 2135 C CA . MET A 1 274 ? 8.642 -2.565 -26.508 1.00 98.44 274 MET A CA 1
ATOM 2136 C C . MET A 1 274 ? 8.984 -2.285 -27.980 1.00 98.44 274 MET A C 1
ATOM 2138 O O . MET A 1 274 ? 8.170 -2.522 -28.868 1.00 98.44 274 MET A O 1
ATOM 2142 N N . LEU A 1 275 ? 10.195 -1.801 -28.269 1.00 98.56 275 LEU A N 1
ATOM 2143 C CA . LEU A 1 275 ? 10.637 -1.550 -29.644 1.00 98.56 275 LEU A CA 1
ATOM 2144 C C . LEU A 1 275 ? 10.693 -2.841 -30.472 1.00 98.56 275 LEU A C 1
ATOM 2146 O O . LEU A 1 275 ? 10.354 -2.825 -31.656 1.00 98.56 275 LEU A O 1
ATOM 2150 N N . GLY A 1 276 ? 11.079 -3.958 -29.852 1.00 97.88 276 GLY A N 1
ATOM 2151 C CA . GLY A 1 276 ? 11.043 -5.285 -30.460 1.00 97.88 276 GLY A CA 1
ATOM 2152 C C . GLY A 1 276 ? 9.624 -5.732 -30.818 1.00 97.88 276 GLY A C 1
ATOM 2153 O O . GLY A 1 276 ? 9.395 -6.167 -31.945 1.00 97.88 276 GLY A O 1
ATOM 2154 N N . GLU A 1 277 ? 8.660 -5.545 -29.910 1.00 96.50 277 GLU A N 1
ATOM 2155 C CA . GLU A 1 277 ? 7.229 -5.808 -30.158 1.00 96.50 277 GLU A CA 1
ATOM 2156 C C . GLU A 1 277 ? 6.694 -4.980 -31.343 1.00 96.50 277 GLU A C 1
ATOM 2158 O O . GL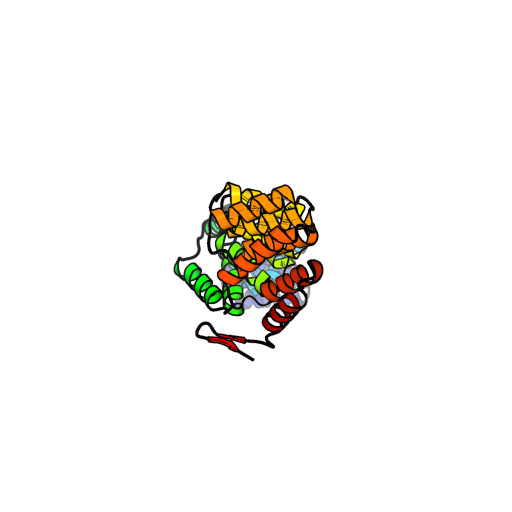U A 1 277 ? 5.879 -5.458 -32.133 1.00 96.50 277 GLU A O 1
ATOM 2163 N N . LEU A 1 278 ? 7.213 -3.761 -31.527 1.00 97.44 278 LEU A N 1
ATOM 2164 C CA . LEU A 1 278 ? 6.900 -2.876 -32.655 1.00 97.44 278 LEU A CA 1
ATOM 2165 C C . LEU A 1 278 ? 7.720 -3.164 -33.924 1.00 97.44 278 LEU A C 1
ATOM 2167 O O . LEU A 1 278 ? 7.620 -2.421 -34.901 1.00 97.44 278 LEU A O 1
ATOM 2171 N N . SER A 1 279 ? 8.542 -4.219 -33.931 1.00 97.62 279 SER A N 1
ATOM 2172 C CA . SER A 1 279 ? 9.453 -4.574 -35.031 1.00 97.62 279 SER A CA 1
ATOM 2173 C C . SER A 1 279 ? 10.484 -3.487 -35.395 1.00 97.62 279 SER A C 1
ATOM 2175 O O . SER A 1 279 ? 11.068 -3.510 -36.481 1.00 97.62 279 SER A O 1
ATOM 2177 N N . ARG A 1 280 ? 10.767 -2.542 -34.487 1.00 98.25 280 ARG A N 1
ATOM 2178 C CA . ARG A 1 280 ? 11.834 -1.526 -34.609 1.00 98.25 280 ARG A CA 1
ATOM 2179 C C . ARG A 1 280 ? 13.176 -2.128 -34.180 1.00 98.25 280 ARG A C 1
ATOM 2181 O O . ARG A 1 280 ? 13.808 -1.687 -33.222 1.00 98.25 280 ARG A O 1
ATOM 2188 N N . PHE A 1 281 ? 13.601 -3.185 -34.875 1.00 98.00 281 PHE A N 1
ATOM 2189 C CA . PHE A 1 281 ? 14.676 -4.077 -34.422 1.00 98.00 281 PHE A CA 1
ATOM 2190 C C . PHE A 1 281 ? 16.045 -3.406 -34.235 1.00 98.00 281 PHE A C 1
ATOM 2192 O O . PHE A 1 281 ? 16.772 -3.771 -33.314 1.00 98.00 281 PHE A O 1
ATOM 2199 N N . ASP A 1 282 ? 16.409 -2.421 -35.062 1.00 98.25 282 ASP A N 1
ATOM 2200 C CA . ASP A 1 282 ? 17.676 -1.688 -34.898 1.00 98.25 282 ASP A CA 1
ATOM 2201 C C . ASP A 1 282 ? 17.707 -0.874 -33.592 1.00 98.25 282 ASP A C 1
ATOM 2203 O O . ASP A 1 282 ? 18.717 -0.840 -32.888 1.00 98.25 282 ASP A O 1
ATOM 2207 N N . GLU A 1 283 ? 16.584 -0.254 -33.233 1.00 98.31 283 GLU A N 1
ATOM 2208 C CA . GLU A 1 283 ? 16.455 0.561 -32.022 1.00 98.31 283 GLU A CA 1
ATOM 2209 C C . GLU A 1 283 ? 16.307 -0.315 -30.770 1.00 98.31 283 GLU A C 1
ATOM 2211 O O . GLU A 1 283 ? 16.872 -0.005 -29.715 1.00 98.31 283 GLU A O 1
ATOM 2216 N N . ALA A 1 284 ? 15.607 -1.448 -30.903 1.00 98.56 284 ALA A N 1
ATOM 2217 C CA . ALA A 1 284 ? 15.520 -2.480 -29.877 1.00 98.56 284 ALA A CA 1
ATOM 2218 C C . ALA A 1 284 ? 16.910 -3.031 -29.523 1.00 98.56 284 ALA A C 1
ATOM 2220 O O . ALA A 1 284 ? 17.290 -3.044 -28.351 1.00 98.56 284 ALA A O 1
ATOM 2221 N N . GLU A 1 285 ? 17.705 -3.407 -30.532 1.00 98.50 285 GLU A N 1
ATOM 2222 C CA . GLU A 1 285 ? 19.088 -3.858 -30.347 1.00 98.50 285 GLU A CA 1
ATOM 2223 C C . GLU A 1 285 ? 19.933 -2.797 -29.628 1.00 98.50 285 GLU A C 1
ATOM 2225 O O . GLU A 1 285 ? 20.610 -3.110 -28.647 1.00 98.50 285 GLU A O 1
ATOM 2230 N N . ALA A 1 286 ? 19.887 -1.538 -30.079 1.00 98.50 286 ALA A N 1
ATOM 2231 C CA . ALA A 1 286 ? 20.666 -0.458 -29.475 1.00 98.50 286 ALA A CA 1
ATOM 2232 C C . ALA A 1 286 ? 20.324 -0.245 -27.988 1.00 98.50 286 ALA A C 1
ATOM 2234 O O . ALA A 1 286 ? 21.224 -0.024 -27.166 1.00 98.50 286 ALA A O 1
ATOM 2235 N N . SER A 1 287 ? 19.037 -0.338 -27.642 1.00 98.44 287 SER A N 1
ATOM 2236 C CA . SER A 1 287 ? 18.542 -0.227 -26.268 1.00 98.44 287 SER A CA 1
ATOM 2237 C C . SER A 1 287 ? 18.967 -1.419 -25.402 1.00 98.44 287 SER A C 1
ATOM 2239 O O . SER A 1 287 ? 19.496 -1.217 -24.305 1.00 98.44 287 SER A O 1
ATOM 2241 N N . LEU A 1 288 ? 18.832 -2.652 -25.902 1.00 98.56 288 LEU A N 1
ATOM 2242 C CA . LEU A 1 288 ? 19.225 -3.869 -25.181 1.00 98.56 288 LEU A CA 1
ATOM 2243 C C . LEU A 1 288 ? 20.742 -3.940 -24.962 1.00 98.56 288 LEU A C 1
ATOM 2245 O O . LEU A 1 288 ? 21.191 -4.233 -23.855 1.00 98.56 288 LEU A O 1
ATOM 2249 N N . ARG A 1 289 ? 21.549 -3.571 -25.965 1.00 98.38 289 ARG A N 1
ATOM 2250 C CA . ARG A 1 289 ? 23.010 -3.474 -25.810 1.00 98.38 289 ARG A CA 1
ATOM 2251 C C . ARG A 1 289 ? 23.414 -2.436 -24.764 1.00 98.38 289 ARG A C 1
ATOM 2253 O O . ARG A 1 289 ? 24.362 -2.676 -24.022 1.00 98.38 289 ARG A O 1
ATOM 2260 N N . HIS A 1 290 ? 22.700 -1.312 -24.659 1.00 98.06 290 HIS A N 1
ATOM 2261 C CA . HIS A 1 290 ? 22.928 -0.350 -23.574 1.00 98.06 290 HIS A CA 1
ATOM 2262 C C . HIS A 1 290 ? 22.583 -0.934 -22.201 1.00 98.06 290 HIS A C 1
ATOM 2264 O O . HIS A 1 290 ? 23.357 -0.753 -21.263 1.00 98.06 290 HIS A O 1
ATOM 2270 N N . ALA A 1 291 ? 21.458 -1.645 -22.073 1.00 98.25 291 ALA A N 1
ATOM 2271 C CA . ALA A 1 291 ? 21.094 -2.313 -20.824 1.00 98.25 291 ALA A CA 1
ATOM 2272 C C . ALA A 1 291 ? 22.175 -3.322 -20.387 1.00 98.25 291 ALA A C 1
ATOM 2274 O O . ALA A 1 291 ? 22.584 -3.315 -19.226 1.00 98.25 291 ALA A O 1
ATOM 2275 N N . ILE A 1 292 ? 22.703 -4.112 -21.328 1.00 97.88 292 ILE A N 1
ATOM 2276 C CA . ILE A 1 292 ? 23.805 -5.063 -21.101 1.00 97.88 292 ILE A CA 1
ATOM 2277 C C . ILE A 1 292 ? 25.109 -4.338 -20.745 1.00 97.88 292 ILE A C 1
ATOM 2279 O O . ILE A 1 292 ? 25.812 -4.751 -19.828 1.00 97.88 292 ILE A O 1
ATOM 2283 N N . ALA A 1 293 ? 25.440 -3.228 -21.410 1.00 97.50 293 ALA A N 1
ATOM 2284 C CA . ALA A 1 293 ? 26.638 -2.454 -21.080 1.00 97.50 293 ALA A CA 1
ATOM 2285 C C . ALA A 1 293 ? 26.604 -1.910 -19.639 1.00 97.50 293 ALA A C 1
ATOM 2287 O O . ALA A 1 293 ? 27.638 -1.856 -18.974 1.00 97.50 293 ALA A O 1
ATOM 2288 N N . LEU A 1 294 ? 25.418 -1.534 -19.148 1.00 96.56 294 LEU A N 1
ATOM 2289 C CA . LEU A 1 294 ? 25.203 -1.098 -17.766 1.00 96.56 294 LEU A CA 1
ATOM 2290 C C . LEU A 1 294 ? 25.191 -2.272 -16.775 1.00 96.56 294 LEU A C 1
ATOM 2292 O O . LEU A 1 294 ? 25.697 -2.146 -15.660 1.00 96.56 294 LEU A O 1
ATOM 2296 N N . LYS A 1 295 ? 24.627 -3.416 -17.174 1.00 96.31 295 LYS A N 1
ATOM 2297 C CA . LYS A 1 295 ? 24.520 -4.634 -16.364 1.00 96.31 295 LYS A CA 1
ATOM 2298 C C . LYS A 1 295 ? 24.928 -5.855 -17.209 1.00 96.31 295 LYS A C 1
ATOM 2300 O O . LYS A 1 295 ? 24.057 -6.531 -17.750 1.00 96.31 295 LYS A O 1
ATOM 2305 N N . PRO A 1 296 ? 26.232 -6.198 -17.279 1.00 94.12 296 PRO A N 1
ATOM 2306 C CA . PRO A 1 296 ? 26.713 -7.297 -18.129 1.00 94.12 296 PRO A CA 1
ATOM 2307 C C . PRO A 1 296 ? 26.176 -8.689 -17.772 1.00 94.12 296 PRO A C 1
ATOM 2309 O O . PRO A 1 296 ? 26.292 -9.609 -18.564 1.00 94.12 296 PRO A O 1
ATOM 2312 N N . GLY A 1 297 ? 25.618 -8.866 -16.571 1.00 92.31 297 GLY A N 1
ATOM 2313 C CA . GLY A 1 297 ? 24.965 -10.109 -16.143 1.00 92.31 297 GLY A CA 1
ATOM 2314 C C . GLY A 1 297 ? 23.442 -10.094 -16.299 1.00 92.31 297 GLY A C 1
ATOM 2315 O O . GLY A 1 297 ? 22.759 -10.815 -15.576 1.00 92.31 297 GLY A O 1
ATOM 2316 N N . TYR A 1 298 ? 22.881 -9.216 -17.135 1.00 95.56 298 TYR A N 1
ATOM 2317 C CA . TYR A 1 298 ? 21.432 -9.092 -17.307 1.00 95.56 298 TYR A CA 1
ATOM 2318 C C . TYR A 1 298 ? 20.905 -10.164 -18.267 1.00 95.56 298 TYR A C 1
ATOM 2320 O O . TYR A 1 298 ? 20.710 -9.911 -19.454 1.00 95.56 298 TYR A O 1
ATOM 2328 N N . ALA A 1 299 ? 20.711 -11.370 -17.735 1.00 95.38 299 ALA A N 1
ATOM 2329 C CA . ALA A 1 299 ? 20.323 -12.562 -18.485 1.00 95.38 299 ALA A CA 1
ATOM 2330 C C . ALA A 1 299 ? 19.130 -12.327 -19.427 1.00 95.38 299 ALA A C 1
ATOM 2332 O O . ALA A 1 299 ? 19.194 -12.652 -20.610 1.00 95.38 299 ALA A O 1
ATOM 2333 N N . GLU A 1 300 ? 18.078 -11.674 -18.937 1.00 96.56 300 GLU A N 1
ATOM 2334 C CA . GLU A 1 300 ? 16.879 -11.374 -19.715 1.00 96.56 300 GLU A CA 1
ATOM 2335 C C . GLU A 1 300 ? 17.174 -10.436 -20.894 1.00 96.56 300 GLU A C 1
ATOM 2337 O O . GLU A 1 300 ? 16.633 -10.623 -21.985 1.00 96.56 300 GLU A O 1
ATOM 2342 N N . ALA A 1 301 ? 18.060 -9.451 -20.722 1.00 97.50 301 ALA A N 1
ATOM 2343 C CA . ALA A 1 301 ? 18.460 -8.559 -21.808 1.00 97.50 301 ALA A CA 1
ATOM 2344 C C . ALA A 1 301 ? 19.262 -9.302 -22.888 1.00 97.50 301 ALA A C 1
ATOM 2346 O O . ALA A 1 301 ? 19.047 -9.050 -24.073 1.00 97.50 301 ALA A O 1
ATOM 2347 N N . HIS A 1 302 ? 20.124 -10.246 -22.494 1.00 97.94 302 HIS A N 1
ATOM 2348 C CA . HIS A 1 302 ? 20.859 -11.115 -23.417 1.00 97.94 302 HIS A CA 1
ATOM 2349 C C . HIS A 1 302 ? 19.919 -12.010 -24.236 1.00 97.94 302 HIS A C 1
ATOM 2351 O O . HIS A 1 302 ? 19.987 -12.006 -25.466 1.00 97.94 302 HIS A O 1
ATOM 2357 N N . SER A 1 303 ? 18.982 -12.713 -23.592 1.00 96.75 303 SER A N 1
ATOM 2358 C CA . SER A 1 303 ? 18.029 -13.579 -24.302 1.00 96.75 303 SER A CA 1
ATOM 2359 C C . SER A 1 303 ? 17.165 -12.794 -25.294 1.00 96.75 303 SER A C 1
ATOM 2361 O O . SER A 1 303 ? 16.976 -13.229 -26.433 1.00 96.75 303 SER A O 1
ATOM 2363 N N . ASN A 1 304 ? 16.691 -11.606 -24.904 1.00 97.88 304 ASN A N 1
ATOM 2364 C CA . ASN A 1 304 ? 15.900 -10.754 -25.791 1.00 97.88 304 ASN A CA 1
ATOM 2365 C C . ASN A 1 304 ? 16.736 -10.147 -26.923 1.00 97.88 304 ASN A C 1
ATOM 2367 O O . ASN A 1 304 ? 16.272 -10.114 -28.061 1.00 97.88 304 ASN A O 1
ATOM 2371 N N . LEU A 1 305 ? 17.981 -9.730 -26.663 1.00 98.25 305 LEU A N 1
ATOM 2372 C CA . LEU A 1 305 ? 18.888 -9.283 -27.724 1.00 98.25 305 LEU A CA 1
ATOM 2373 C C . LEU A 1 305 ? 19.117 -10.408 -28.733 1.00 98.25 305 LEU A C 1
ATOM 2375 O O . LEU A 1 305 ? 19.047 -10.182 -29.939 1.00 98.25 305 LEU A O 1
ATOM 2379 N N . GLY A 1 306 ? 19.328 -11.628 -28.244 1.00 97.69 306 GLY A N 1
ATOM 2380 C CA . GLY A 1 306 ? 19.490 -12.794 -29.091 1.00 97.69 306 GLY A CA 1
ATOM 2381 C C . GLY A 1 306 ? 18.287 -13.039 -29.999 1.00 97.69 306 GLY A C 1
ATOM 2382 O O . GLY A 1 306 ? 18.471 -13.213 -31.203 1.00 97.69 306 GLY A O 1
ATOM 2383 N N . ALA A 1 307 ? 17.066 -12.958 -29.464 1.00 97.69 307 ALA A N 1
ATOM 2384 C CA . ALA A 1 307 ? 15.839 -13.059 -30.255 1.00 97.69 307 ALA A CA 1
ATOM 2385 C C . ALA A 1 307 ? 15.756 -11.979 -31.351 1.00 97.69 307 ALA A C 1
ATOM 2387 O O . ALA A 1 307 ? 15.510 -12.301 -32.513 1.00 97.69 307 ALA A O 1
ATOM 2388 N N . ILE A 1 308 ? 16.052 -10.718 -31.016 1.00 98.25 308 ILE A N 1
ATOM 2389 C CA . ILE A 1 308 ? 16.070 -9.609 -31.984 1.00 98.25 308 ILE A CA 1
ATOM 2390 C C . ILE A 1 308 ? 17.107 -9.851 -33.091 1.00 98.25 308 ILE A C 1
ATOM 2392 O O . ILE A 1 308 ? 16.823 -9.646 -34.270 1.00 98.25 308 ILE A O 1
ATOM 2396 N N . LEU A 1 309 ? 18.300 -10.340 -32.747 1.00 97.75 309 LEU A N 1
ATOM 2397 C CA . LEU A 1 309 ? 19.344 -10.665 -33.723 1.00 97.75 309 LEU A CA 1
ATOM 2398 C C . LEU A 1 309 ? 18.936 -11.822 -34.649 1.00 97.75 309 LEU A C 1
ATOM 2400 O O . LEU A 1 309 ? 19.290 -11.808 -35.830 1.00 97.75 309 LEU A O 1
ATOM 2404 N N . LEU A 1 310 ? 18.183 -12.811 -34.154 1.00 96.81 310 LEU A N 1
ATOM 2405 C CA . LEU A 1 310 ? 17.634 -13.882 -34.993 1.00 96.81 310 LEU A CA 1
ATOM 2406 C C . LEU A 1 310 ? 16.624 -13.340 -36.012 1.00 96.81 310 LEU A C 1
ATOM 2408 O O . LEU A 1 310 ? 16.742 -13.673 -37.191 1.00 96.81 310 LEU A O 1
ATOM 2412 N N . GLU A 1 311 ? 15.708 -12.460 -35.595 1.00 96.50 311 GLU A N 1
ATOM 2413 C CA . GLU A 1 311 ? 14.749 -11.792 -36.495 1.00 96.50 311 GLU A CA 1
ATOM 2414 C C . GLU A 1 311 ? 15.460 -10.961 -37.577 1.00 96.50 311 GLU A C 1
ATOM 2416 O O . GLU A 1 311 ? 15.042 -10.916 -38.735 1.00 96.50 311 GLU A O 1
ATOM 2421 N N . LYS A 1 312 ? 16.613 -10.373 -37.241 1.00 96.38 312 LYS A N 1
ATOM 2422 C CA . LYS A 1 312 ? 17.486 -9.662 -38.191 1.00 96.38 312 LYS A CA 1
ATOM 2423 C C . LYS A 1 312 ? 18.333 -10.584 -39.080 1.00 96.38 312 LYS A C 1
ATOM 2425 O O . LYS A 1 312 ? 19.079 -10.103 -39.935 1.00 96.38 312 LYS A O 1
ATOM 2430 N N . GLY A 1 313 ? 18.269 -11.902 -38.890 1.00 95.81 313 GLY A N 1
ATOM 2431 C CA . GLY A 1 313 ? 19.059 -12.892 -39.626 1.00 95.81 313 GLY A CA 1
ATOM 2432 C C . GLY A 1 313 ? 20.517 -13.032 -39.162 1.00 95.81 313 GLY A C 1
ATOM 2433 O O . GLY A 1 313 ? 21.306 -13.746 -39.791 1.00 95.81 313 GLY A O 1
ATOM 2434 N N . GLN A 1 314 ? 20.897 -12.411 -38.044 1.00 96.19 314 GLN A N 1
ATOM 2435 C CA . GLN A 1 314 ? 22.228 -12.481 -37.428 1.00 96.19 314 GLN A CA 1
ATOM 2436 C C . GLN A 1 314 ? 22.360 -13.729 -36.538 1.00 96.19 314 GLN A C 1
ATOM 2438 O O . GLN A 1 314 ? 22.728 -13.668 -35.368 1.00 96.19 314 GLN A O 1
ATOM 2443 N N . HIS A 1 315 ? 22.087 -14.898 -37.125 1.00 93.31 315 HIS A N 1
ATOM 2444 C CA . HIS A 1 315 ? 21.914 -16.175 -36.424 1.00 93.31 315 HIS A CA 1
ATOM 2445 C C . HIS A 1 315 ? 23.046 -16.539 -35.456 1.00 93.31 315 HIS A C 1
ATOM 2447 O O . HIS A 1 315 ? 22.796 -16.998 -34.346 1.00 93.31 315 HIS A O 1
ATOM 2453 N N . ARG A 1 316 ? 24.304 -16.348 -35.873 1.00 94.50 316 ARG A N 1
ATOM 2454 C CA . ARG A 1 316 ? 25.466 -16.714 -35.049 1.00 94.50 316 ARG A CA 1
ATOM 2455 C C . ARG A 1 316 ? 25.559 -15.864 -33.784 1.00 94.50 316 ARG A C 1
ATOM 2457 O O . ARG A 1 316 ? 25.868 -16.400 -32.728 1.00 94.50 316 ARG A O 1
ATOM 2464 N N . GLU A 1 317 ? 25.345 -14.561 -33.918 1.00 93.81 317 GLU A N 1
ATOM 2465 C CA . GLU A 1 317 ? 25.411 -13.632 -32.792 1.00 93.81 317 GLU A CA 1
ATOM 2466 C C . GLU A 1 317 ? 24.195 -13.822 -31.884 1.00 93.81 317 GLU A C 1
ATOM 2468 O O . GLU A 1 317 ? 24.357 -13.965 -30.679 1.00 93.81 317 GLU A O 1
ATOM 2473 N N . GLY A 1 318 ? 23.001 -13.974 -32.468 1.00 95.44 318 GLY A N 1
ATOM 2474 C CA . GLY A 1 318 ? 21.778 -14.205 -31.704 1.00 95.44 318 GLY A CA 1
ATOM 2475 C C . GLY A 1 318 ? 21.824 -15.463 -30.833 1.00 95.44 318 GLY A C 1
ATOM 2476 O O . GLY A 1 318 ? 21.466 -15.416 -29.660 1.00 95.44 318 GLY A O 1
ATOM 2477 N N . LEU A 1 319 ? 22.342 -16.577 -31.365 1.00 94.75 319 LEU A N 1
ATOM 2478 C CA . LEU A 1 319 ? 22.523 -17.807 -30.585 1.00 94.75 319 LEU A CA 1
ATOM 2479 C C . LEU A 1 319 ? 23.556 -17.659 -29.461 1.00 94.75 319 LEU A C 1
ATOM 2481 O O . LEU A 1 319 ? 23.398 -18.288 -28.418 1.00 94.75 319 LEU A O 1
ATOM 2485 N N . ALA A 1 320 ? 24.602 -16.852 -29.659 1.00 93.50 320 ALA A N 1
ATOM 2486 C CA . ALA A 1 320 ? 25.594 -16.599 -28.617 1.00 93.50 320 ALA A CA 1
ATOM 2487 C C . ALA A 1 320 ? 24.986 -15.792 -27.461 1.00 93.50 320 ALA A C 1
ATOM 2489 O O . ALA A 1 320 ? 25.177 -16.154 -26.305 1.00 93.50 320 ALA A O 1
ATOM 2490 N N . GLU A 1 321 ? 24.204 -14.756 -27.768 1.00 94.94 321 GLU A N 1
ATOM 2491 C CA . GLU A 1 321 ? 23.502 -13.953 -26.761 1.00 94.94 321 GLU A CA 1
ATOM 2492 C C . GLU A 1 321 ? 22.498 -14.794 -25.957 1.00 94.94 321 GLU A C 1
ATOM 2494 O O . GLU A 1 321 ? 22.483 -14.728 -24.731 1.00 94.94 321 GLU A O 1
ATOM 2499 N N . ILE A 1 322 ? 21.738 -15.680 -26.613 1.00 93.00 322 ILE A N 1
ATOM 2500 C CA . ILE A 1 322 ? 20.838 -16.623 -25.922 1.00 93.00 322 ILE A CA 1
ATOM 2501 C C . ILE A 1 322 ? 21.617 -17.534 -24.967 1.00 93.00 322 ILE A C 1
ATOM 2503 O O . ILE A 1 322 ? 21.211 -17.717 -23.825 1.00 93.00 322 ILE A O 1
ATOM 2507 N N . GLN A 1 323 ? 22.767 -18.068 -25.391 1.00 91.88 323 GLN A N 1
ATOM 2508 C CA . GLN A 1 323 ? 23.595 -18.921 -24.531 1.00 91.88 323 GLN A CA 1
ATOM 2509 C C . GLN A 1 323 ? 24.146 -18.180 -23.306 1.00 91.88 323 GLN A C 1
ATOM 2511 O O . GLN A 1 323 ? 24.314 -18.799 -22.256 1.00 91.88 323 GLN A O 1
ATOM 2516 N N . ILE A 1 324 ? 24.420 -16.877 -23.415 1.00 91.81 324 ILE A N 1
ATOM 2517 C CA . ILE A 1 324 ? 24.800 -16.046 -22.264 1.00 91.81 324 ILE A CA 1
ATOM 2518 C C . ILE A 1 324 ? 23.597 -15.855 -21.336 1.00 91.81 324 ILE A C 1
ATOM 2520 O O . ILE A 1 324 ? 23.726 -16.038 -20.126 1.00 91.81 324 ILE A O 1
ATOM 2524 N N . GLY A 1 325 ? 22.425 -15.536 -21.894 1.00 90.06 325 GLY A N 1
ATOM 2525 C CA . GLY A 1 325 ? 21.182 -15.375 -21.136 1.00 90.06 325 GLY A CA 1
ATOM 2526 C C . GLY A 1 325 ? 20.770 -16.638 -20.373 1.00 90.06 325 GLY A C 1
ATOM 2527 O O . GLY A 1 325 ? 20.396 -16.562 -19.206 1.00 90.06 325 GLY A O 1
ATOM 2528 N N . ASP A 1 326 ? 20.949 -17.810 -20.981 1.00 89.38 326 ASP A N 1
ATOM 2529 C CA . ASP A 1 326 ? 20.692 -19.115 -20.360 1.00 89.38 326 ASP A CA 1
ATOM 2530 C C . ASP A 1 326 ? 21.776 -19.529 -19.341 1.00 89.38 326 ASP A C 1
ATOM 2532 O O . ASP A 1 326 ? 21.663 -20.569 -18.688 1.00 89.38 326 ASP A O 1
ATOM 2536 N N . GLY A 1 327 ? 22.857 -18.751 -19.215 1.00 85.94 327 GLY A N 1
ATOM 2537 C CA . GLY A 1 327 ? 23.999 -19.064 -18.355 1.00 85.94 327 GLY A CA 1
ATOM 2538 C C . GLY A 1 327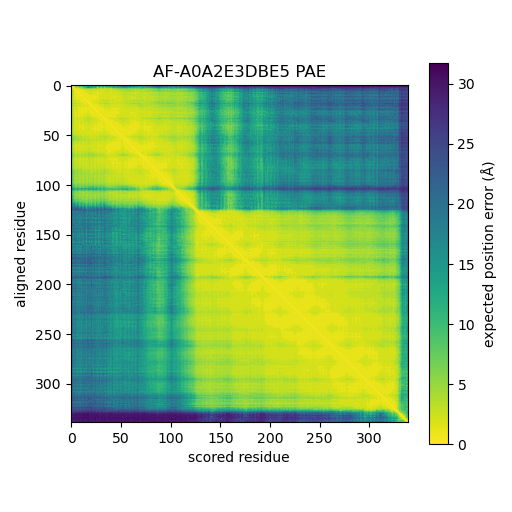 ? 24.854 -20.238 -18.849 1.00 85.94 327 GLY A C 1
ATOM 2539 O O . GLY A 1 327 ? 25.653 -20.775 -18.083 1.00 85.94 327 GLY A O 1
ATOM 2540 N N . ILE A 1 328 ? 24.695 -20.645 -20.113 1.00 79.25 328 ILE A N 1
ATOM 2541 C CA . ILE A 1 328 ? 25.498 -21.691 -20.766 1.00 79.25 328 ILE A CA 1
ATOM 2542 C C . ILE A 1 328 ? 26.907 -21.167 -21.060 1.00 79.25 328 ILE A C 1
ATOM 2544 O O . ILE A 1 328 ? 27.872 -21.913 -20.930 1.00 79.25 328 ILE A O 1
ATOM 2548 N N . ILE A 1 329 ? 27.025 -19.892 -21.440 1.00 75.50 329 ILE A N 1
ATOM 2549 C CA . ILE A 1 329 ? 28.302 -19.196 -21.625 1.00 75.50 329 ILE A CA 1
ATOM 2550 C C . ILE A 1 329 ? 28.424 -18.105 -20.564 1.00 75.50 329 ILE A C 1
ATOM 2552 O O . ILE A 1 329 ? 27.501 -17.322 -20.353 1.00 75.50 329 ILE A O 1
ATOM 2556 N N . SER A 1 330 ? 29.585 -18.027 -19.910 1.00 63.97 330 SER A N 1
ATOM 2557 C CA . SER A 1 330 ? 29.860 -16.998 -18.903 1.00 63.97 330 SER A CA 1
ATOM 2558 C C . SER A 1 330 ? 30.610 -15.807 -19.507 1.00 63.97 330 SER A C 1
ATOM 2560 O O . SER A 1 330 ? 31.549 -15.966 -20.292 1.00 63.97 330 SER A O 1
ATOM 2562 N N . PHE A 1 331 ? 30.201 -14.594 -19.130 1.00 58.44 331 PHE A N 1
ATOM 2563 C CA . PHE A 1 331 ? 30.901 -13.359 -19.482 1.00 58.44 331 PHE A CA 1
ATOM 2564 C C . PHE A 1 331 ? 31.988 -13.066 -18.434 1.00 58.44 331 PHE A C 1
ATOM 2566 O O . PHE A 1 331 ? 31.674 -12.690 -17.303 1.00 58.44 331 PHE A O 1
ATOM 2573 N N . ASP A 1 332 ? 33.268 -13.238 -18.782 1.00 54.12 332 ASP A N 1
ATOM 2574 C CA . ASP A 1 332 ? 34.392 -12.844 -17.923 1.00 54.12 332 ASP A CA 1
ATOM 2575 C C . ASP A 1 332 ? 34.872 -11.430 -18.292 1.00 54.12 332 ASP A C 1
ATOM 2577 O O . ASP A 1 332 ? 35.420 -11.190 -19.371 1.00 54.12 332 ASP A O 1
ATOM 2581 N N . LEU A 1 333 ? 34.733 -10.493 -17.347 1.00 44.53 333 LEU A N 1
ATOM 2582 C CA . LEU A 1 333 ? 35.184 -9.099 -17.463 1.00 44.53 333 LEU A CA 1
ATOM 2583 C C . LEU A 1 333 ? 36.689 -8.956 -17.769 1.00 44.53 333 LEU A C 1
ATOM 2585 O O . LEU A 1 333 ? 37.116 -7.883 -18.196 1.00 44.53 333 LEU A O 1
ATOM 2589 N N . LYS A 1 334 ? 37.510 -9.992 -17.537 1.00 42.94 334 LYS A N 1
ATOM 2590 C CA . LYS A 1 334 ? 38.961 -9.966 -17.789 1.00 42.94 334 LYS A CA 1
ATOM 2591 C C . LYS A 1 334 ? 39.391 -10.601 -19.111 1.00 42.94 334 LYS A C 1
ATOM 2593 O O . LYS A 1 334 ? 40.471 -10.255 -19.590 1.00 42.94 334 LYS A O 1
ATOM 2598 N N . THR A 1 335 ? 38.612 -11.520 -19.684 1.00 50.19 335 THR A N 1
ATOM 2599 C CA . THR A 1 335 ? 39.043 -12.320 -20.850 1.00 50.19 335 THR A CA 1
ATOM 2600 C C . THR A 1 335 ? 38.036 -12.384 -22.005 1.00 50.19 335 THR A C 1
ATOM 2602 O O . THR A 1 335 ? 38.416 -12.797 -23.101 1.00 50.19 335 THR A O 1
ATOM 2605 N N . GLY A 1 336 ? 36.802 -11.898 -21.821 1.00 58.66 336 GLY A N 1
ATOM 2606 C CA . GLY A 1 336 ? 35.709 -12.028 -22.789 1.00 58.66 336 GLY A CA 1
ATOM 2607 C C . GLY A 1 336 ? 34.841 -13.265 -22.523 1.00 58.66 336 GLY A C 1
ATOM 2608 O O . GLY A 1 336 ? 34.715 -13.709 -21.384 1.00 58.66 336 GLY A O 1
ATOM 2609 N N . LEU A 1 337 ? 34.200 -13.806 -23.566 1.00 48.38 337 LEU A N 1
ATOM 2610 C CA . LEU A 1 337 ? 33.359 -15.009 -23.464 1.00 48.38 337 LEU A CA 1
ATOM 2611 C C . LEU A 1 337 ? 34.209 -16.221 -23.057 1.00 48.38 337 LEU A C 1
ATOM 2613 O O . LEU A 1 337 ? 35.167 -16.564 -23.752 1.00 48.38 337 LEU A O 1
ATOM 2617 N N . SER A 1 338 ? 33.835 -16.881 -21.962 1.00 53.47 338 SER A N 1
ATOM 2618 C CA . SER A 1 338 ? 34.470 -18.104 -21.470 1.00 53.47 338 SER A CA 1
ATOM 2619 C C . SER A 1 338 ? 33.448 -19.248 -21.508 1.00 53.47 338 SER A C 1
ATOM 2621 O O . SER A 1 338 ? 32.360 -19.131 -20.932 1.00 53.47 338 SER A O 1
ATOM 2623 N N . THR A 1 339 ? 33.801 -20.301 -22.260 1.00 46.47 339 THR A N 1
ATOM 2624 C CA . THR A 1 339 ? 33.006 -21.522 -22.507 1.00 46.47 339 THR A CA 1
ATOM 2625 C C . THR A 1 339 ? 32.754 -22.341 -21.262 1.00 46.47 339 THR A C 1
ATOM 2627 O O . THR A 1 339 ? 33.726 -22.502 -20.485 1.00 46.47 339 THR A O 1
#

Nearest PDB structures (foldseek):
  8cqq-assembly1_A  TM=6.407E-01  e=5.918E-15  synthetic construct
  6eou-assembly1_A  TM=5.976E-01  e=2.424E-15  Homo sapiens
  6q6h-assembly1_J  TM=5.833E-01  e=7.098E-11  Homo sapiens
  9gaw-assembly1_J  TM=5.777E-01  e=4.054E-10  Homo sapiens
  5g04-assembly1_F  TM=5.742E-01  e=9.895E-10  Homo sapiens